Protein 7C13 (pdb70)

Solvent-accessible surface area: 17725 Å² total; per-residue (Å²): 138,36,53,0,1,0,0,19,13,52,2,68,27,11,3,1,28,0,0,6,8,27,2,1,44,5,2,78,0,0,0,0,43,6,120,62,123,123,10,45,55,190,108,20,56,76,0,2,4,0,0,18,0,49,11,20,58,82,2,2,70,11,9,34,0,0,10,0,0,12,22,43,43,98,14,19,166,133,66,127,73,94,69,111,22,13,34,0,3,38,79,80,107,39,14,74,64,71,0,50,90,34,32,143,102,10,46,88,16,67,72,84,122,4,65,0,69,24,40,84,47,118,68,44,31,93,8,55,34,109,3,6,1,58,72,0,36,89,28,80,134,4,22,102,24,1,57,80,44,53,53,29,62,38,92,1,16,160,16,28,2,0,1,5,0,1,0,34,43,35,56,20,24,61,64,57,21,1,77,62,12,0,90,28,46,148,22,87,141,102,58,48,117,128,0,37,63,26,0,92,137,148,193,46,62,14,63,2,28,8,18,14,27,113,14,11,28,68,11,17,108,25,14,95,82,128,56,144,34,81,74,69,30,34,28,99,55,78,73,1,97,136,73,36,101,145,122,56,72,159,87,60,82,85,52,131,46,132,41,68,59,8,101,14,156,66,148,93,84,44,121,133,73,144,19,34,0,2,0,5,25,29,0,2,16,0,11,34,0,33,29,19,6,30,103,72,140,51,167,47,66,73,56,22,8,48,107,62,61,69,2,92,135,73,2,127,143,100,23,35,115,11,7,0,2,0,36,18,86,146,105,79,8,62,0,34,23,114,97,91,12,82,129,113

Secondary structure (DSSP, 8-state):
-EEEEEEESSTHHHHHHHTTSTTEEEEEEEEESSSSSS-BTTB-TT-EEEEEEEE-TTT--HHHHHHHHHHS----S----GGG-EEEEESSHHHHHHHHHHHHHHHHHHSS----EEEE---PEEPPGGGTTHHHHTSHHHHHHHHHHHTSHHHHHTSHHHHHHHHHHTT-S-HHHHHHHHHHHT--SHHHHHHHHHHHT-/--EEEE-S-TTTHHHHHHHHHHTT---EEEETTT-HHHHHHHHHSS-TTS-EEEETTEEEES--HHHHHH-/-EEEEE-TT-HHHHHHHHHHHHTT---EEEETTT-HHHHHHHHTTT---SSEEEETTEEEES--HHHHHT-

Radius of gyration: 20.84 Å; Cα contacts (8 Å, |Δi|>4): 609; chains: 3; bounding box: 57×54×41 Å

B-factor: mean 45.45, std 21.87, range [12.51, 157.95]

Foldseek 3Di:
DDKWKWAAFACLVVLLQLLQDPFFWAKFWFWFDADDPQAAPVGRHLIETMMMTDGHCVRDPLLRVVVVLCVVDPQLDDDSPSHRATETADADVVNVVSNVVVQVVVCVVVVGHHPYYYHHTDDTHGYDLCSQLPLLVVVVVLNVLQCVVLPHSVSQNGGSLSSSVSNVSVVNHDVVVNVVVLVVVPDVVVSSVVSVVVSVVD/DAEAAAEPDPDPSVVVVCVCVVVVNDYYYHHVHVDVVSVVVVVVPCQVVWDWDQDVHDIDTHCPPVVVVVD/DKEKEAEDPDPQSVVVVCVCVVVPHDYHYDHVHPRVVSVVVCVVVPDDAHTWMDPPPDIDGTCPPVVVVVD

CATH classification: 3.40.30.10

Nearest PDB structures (foldseek):
  7c13-assembly1_B-2  TM=1.014E+00  e=5.426E-13  Alkaliphilus oremlandii OhILAs
  7c10-assembly1_A  TM=6.563E-01  e=1.969E-09  Alkaliphilus oremlandii OhILAs
  7c13-assembly1_C-2  TM=6.376E-01  e=1.665E-08  Alkaliphilus oremlandii OhILAs
  1r7h-assembly1_B  TM=6.366E-01  e=5.695E-03  Corynebacterium ammoniagenes
  4fiw-assembly1_A  TM=6.325E-01  e=1.302E-02  Corynebacterium glutamicum

Sequence (344 aa):
LSIAVFALGCFWGPDAQFGSIKGVVSTRVGYAGGTTNNPSYYNLGDHSESIEIQYDANVITYGELLNIFWNLHNPVYETTNRQYMSRIFYLDDGQKSEALEMKRQIEAANGEKIYTEIVPLENFYLAEGYHQKYYLQNTTKLYQTLKAIYGGFGNLVRSTLAARMNGYIAGNLSIASLKEEMDLVELPEDQYEKVLSIVEEIEVIVYTSNTCPHSFTVKEFLSENNVEFTEKNIQTDAAARKELMKKGIMAVPVIQIDEEVVVGFDRDKIEELEVIVYTSNTCPHSFTVKEFLSENNVEFTEKNIQTDAAARKELMKKGIMAVPVIQIDEEVVVGFDRDKIEEL

Structure (mmCIF, N/CA/C/O backbone):
data_7C13
#
_entry.id   7C13
#
_cell.length_a   153.424
_cell.length_b   153.424
_cell.length_c   67.898
_cell.angle_alpha   90.000
_cell.angle_beta   90.000
_cell.angle_gamma   120.000
#
_symmetry.space_group_name_H-M   'P 32 2 1'
#
loop_
_entity.id
_entity.type
_entity.pdbx_description
1 polymer 'Peptide methionine sulfoxide reductase MsrA'
2 polymer Glutaredoxin
#
loop_
_atom_site.group_PDB
_atom_site.id
_atom_site.type_symbol
_atom_site.label_atom_id
_atom_site.label_alt_id
_atom_site.label_comp_id
_atom_site.label_asym_id
_atom_site.label_entity_id
_atom_site.label_seq_id
_atom_site.pdbx_PDB_ins_code
_atom_site.Cartn_x
_atom_site.Cartn_y
_atom_site.Cartn_z
_atom_site.occupancy
_atom_site.B_iso_or_equiv
_atom_site.auth_seq_id
_atom_site.auth_comp_id
_atom_site.auth_asym_id
_atom_site.auth_atom_id
_atom_site.pdbx_PDB_model_num
ATOM 1 N N . LEU A 1 7 ? 54.915 -50.913 42.193 1.00 27.99 7 LEU A N 1
ATOM 2 C CA . LEU A 1 7 ? 55.631 -49.949 41.365 1.00 36.27 7 LEU A CA 1
ATOM 3 C C . LEU A 1 7 ? 57.119 -49.951 41.695 1.00 34.01 7 LEU A C 1
ATOM 4 O O . LEU A 1 7 ? 57.518 -49.581 42.800 1.00 27.71 7 LEU A O 1
ATOM 9 N N . SER A 1 8 ? 57.939 -50.363 40.732 1.00 26.07 8 SER A N 1
ATOM 10 C CA . SER A 1 8 ? 59.371 -50.515 40.941 1.00 23.39 8 SER A CA 1
ATOM 11 C C . SER A 1 8 ? 60.146 -49.680 39.929 1.00 26.02 8 SER A C 1
ATOM 12 O O . SER A 1 8 ? 59.590 -49.153 38.960 1.00 27.45 8 SER A O 1
ATOM 15 N N . ILE A 1 9 ? 61.452 -49.574 40.166 1.00 21.35 9 ILE A N 1
ATOM 16 C CA . ILE A 1 9 ? 62.342 -48.723 39.385 1.00 34.17 9 ILE A CA 1
ATOM 17 C C . ILE A 1 9 ? 63.478 -49.572 38.832 1.00 31.08 9 ILE A C 1
ATOM 18 O O . ILE A 1 9 ? 64.086 -50.361 39.566 1.00 25.96 9 ILE A O 1
ATOM 23 N N . ALA A 1 10 ? 63.756 -49.410 37.541 1.00 18.54 10 ALA A N 1
ATOM 24 C CA . ALA A 1 10 ? 64.949 -49.945 36.903 1.00 33.32 10 ALA A CA 1
ATOM 25 C C . ALA A 1 10 ? 65.717 -48.795 36.267 1.00 24.31 10 ALA A C 1
ATOM 26 O O . ALA A 1 10 ? 65.137 -47.764 35.921 1.00 20.69 10 ALA A O 1
ATOM 28 N N . VAL A 1 11 ? 67.032 -48.957 36.132 1.00 22.52 11 VAL A N 1
ATOM 29 C CA . VAL A 1 11 ? 67.869 -47.927 35.522 1.00 15.66 11 VAL A CA 1
ATOM 30 C C . VAL A 1 11 ? 68.838 -48.604 34.562 1.00 15.12 11 VAL A C 1
ATOM 31 O O . VAL A 1 11 ? 69.695 -49.392 34.986 1.00 22.48 11 VAL A O 1
ATOM 35 N N . PHE A 1 12 ? 68.699 -48.306 33.274 1.00 14.85 12 PHE A N 1
ATOM 36 C CA . PHE A 1 12 ? 69.502 -48.925 32.231 1.00 14.54 12 PHE A CA 1
ATOM 37 C C . PHE A 1 12 ? 70.288 -47.861 31.478 1.00 18.21 12 PHE A C 1
ATOM 38 O O . PHE A 1 12 ? 70.001 -46.667 31.561 1.00 14.04 12 PHE A O 1
ATOM 46 N N . ALA A 1 13 ? 71.292 -48.312 30.729 1.00 13.87 13 ALA A N 1
ATOM 47 C CA . ALA A 1 13 ? 72.031 -47.437 29.826 1.00 30.89 13 ALA A CA 1
ATOM 48 C C . ALA A 1 13 ? 72.438 -48.263 28.618 1.00 34.10 13 ALA A C 1
ATOM 49 O O . ALA A 1 13 ? 73.112 -49.285 28.774 1.00 13.85 13 ALA A O 1
ATOM 51 N N . LEU A 1 14 ? 72.030 -47.830 27.430 1.00 29.01 14 LEU A N 1
ATOM 52 C CA . LEU A 1 14 ? 72.273 -48.599 26.214 1.00 26.55 14 LEU A CA 1
ATOM 53 C C . LEU A 1 14 ? 72.469 -47.647 25.035 1.00 24.83 14 LEU A C 1
ATOM 54 O O . LEU A 1 14 ? 71.862 -47.797 23.973 1.00 31.87 14 LEU A O 1
ATOM 59 N N . GLY A 1 15 ? 73.336 -46.659 25.210 1.00 37.28 15 GLY A N 1
ATOM 60 C CA . GLY A 1 15 ? 73.601 -45.673 24.183 1.00 34.72 15 GLY A CA 1
ATOM 61 C C . GLY A 1 15 ? 72.809 -44.396 24.382 1.00 35.30 15 GLY A C 1
ATOM 62 O O . GLY A 1 15 ? 72.333 -44.081 25.476 1.00 55.79 15 GLY A O 1
ATOM 63 N N . CYS A 1 16 ? 72.684 -43.640 23.291 1.00 23.75 16 CYS A N 1
ATOM 64 C CA . CYS A 1 16 ? 71.850 -42.444 23.297 1.00 23.83 16 CYS A CA 1
ATOM 65 C C . CYS A 1 16 ? 70.433 -42.813 23.714 1.00 21.04 16 CYS A C 1
ATOM 66 O O . CYS A 1 16 ? 69.860 -43.776 23.202 1.00 20.63 16 CYS A O 1
ATOM 69 N N . PHE A 1 17 ? 69.870 -42.046 24.648 1.00 21.85 17 PHE A N 1
ATOM 70 C CA . PHE A 1 17 ? 68.682 -42.484 25.372 1.00 17.23 17 PHE A CA 1
ATOM 71 C C . PHE A 1 17 ? 67.363 -42.110 24.703 1.00 16.20 17 PHE A C 1
ATOM 72 O O . PHE A 1 17 ? 66.307 -42.461 25.237 1.00 32.34 17 PHE A O 1
ATOM 80 N N . TRP A 1 18 ? 67.383 -41.410 23.566 1.00 16.75 18 TRP A N 1
ATOM 81 C CA . TRP A 1 18 ? 66.135 -41.127 22.859 1.00 27.99 18 TRP A CA 1
ATOM 82 C C . TRP A 1 18 ? 65.434 -42.419 22.462 1.00 31.30 18 TRP A C 1
ATOM 83 O O . TRP A 1 18 ? 64.229 -42.591 22.694 1.00 24.15 18 TRP A O 1
ATOM 94 N N . GLY A 1 19 ? 66.178 -43.332 21.847 1.00 22.95 19 GLY A N 1
ATOM 95 C CA . GLY A 1 19 ? 65.664 -44.618 21.454 1.00 24.41 19 GLY A CA 1
ATOM 96 C C . GLY A 1 19 ? 65.139 -45.432 22.618 1.00 25.91 19 GLY A C 1
ATOM 97 O O . GLY A 1 19 ? 64.013 -45.929 22.582 1.00 27.01 19 GLY A O 1
ATOM 98 N N . PRO A 1 20 ? 65.966 -45.635 23.649 1.00 21.99 20 PRO A N 1
ATOM 99 C CA . PRO A 1 20 ? 65.472 -46.314 24.858 1.00 20.18 20 PRO A CA 1
ATOM 100 C C . PRO A 1 20 ? 64.216 -45.690 25.439 1.00 31.75 20 PRO A C 1
ATOM 101 O O . PRO A 1 20 ? 63.302 -46.420 25.838 1.00 34.58 20 PRO A O 1
ATOM 105 N N . ASP A 1 21 ? 64.149 -44.359 25.507 1.00 21.11 21 ASP A N 1
ATOM 106 C CA . ASP A 1 21 ? 62.933 -43.702 25.971 1.00 17.93 21 ASP A CA 1
ATOM 107 C C . ASP A 1 21 ? 61.741 -44.108 25.115 1.00 21.38 21 ASP A C 1
ATOM 108 O O . ASP A 1 21 ? 60.732 -44.603 25.629 1.00 34.93 21 ASP A O 1
ATOM 113 N N . ALA A 1 22 ? 61.860 -43.938 23.795 1.00 29.85 22 ALA A N 1
ATOM 114 C CA . ALA A 1 22 ? 60.745 -44.212 22.894 1.00 20.22 22 ALA A CA 1
ATOM 115 C C . ALA A 1 22 ? 60.353 -45.685 22.863 1.00 37.82 22 ALA A C 1
ATOM 116 O O . ALA A 1 22 ? 59.198 -45.996 22.552 1.00 31.81 22 ALA A O 1
ATOM 118 N N . GLN A 1 23 ? 61.279 -46.595 23.167 1.00 39.88 23 GLN A N 1
ATOM 119 C CA . GLN A 1 23 ? 60.962 -48.020 23.166 1.00 39.54 23 GLN A CA 1
ATOM 120 C C . GLN A 1 23 ? 60.354 -48.464 24.492 1.00 40.51 23 GLN A C 1
ATOM 121 O O . GLN A 1 23 ? 59.279 -49.073 24.512 1.00 21.04 23 GLN A O 1
ATOM 127 N N . PHE A 1 24 ? 61.029 -48.170 25.607 1.00 30.55 24 PHE A N 1
ATOM 128 C CA . PHE A 1 24 ? 60.523 -48.584 26.909 1.00 18.80 24 PHE A CA 1
ATOM 129 C C . PHE A 1 24 ? 59.214 -47.886 27.254 1.00 33.45 24 PHE A C 1
ATOM 130 O O . PHE A 1 24 ? 58.379 -48.461 27.962 1.00 49.99 24 PHE A O 1
ATOM 138 N N . GLY A 1 25 ? 59.002 -46.659 26.764 1.00 19.99 25 GLY A N 1
ATOM 139 C CA . GLY A 1 25 ? 57.740 -45.992 27.002 1.00 25.07 25 GLY A CA 1
ATOM 140 C C . GLY A 1 25 ? 56.576 -46.536 26.211 1.00 25.79 25 GLY A C 1
ATOM 141 O O . GLY A 1 25 ? 55.443 -46.090 26.418 1.00 31.16 25 GLY A O 1
ATOM 142 N N . SER A 1 26 ? 56.821 -47.476 25.304 1.00 22.91 26 SER A N 1
ATOM 143 C CA . SER A 1 26 ? 55.758 -48.163 24.586 1.00 37.31 26 SER A CA 1
ATOM 144 C C . SER A 1 26 ? 55.363 -49.473 25.250 1.00 25.31 26 SER A C 1
ATOM 145 O O . SER A 1 26 ? 54.419 -50.125 24.793 1.00 40.68 26 SER A O 1
ATOM 148 N N . ILE A 1 27 ? 56.052 -49.863 26.317 1.00 22.09 27 ILE A N 1
ATOM 149 C CA . ILE A 1 27 ? 55.835 -51.159 26.948 1.00 28.24 27 ILE A CA 1
ATOM 150 C C . ILE A 1 27 ? 54.664 -51.065 27.916 1.00 35.24 27 ILE A C 1
ATOM 151 O O . ILE A 1 27 ? 54.643 -50.203 28.803 1.00 37.75 27 ILE A O 1
ATOM 156 N N . LYS A 1 28 ? 53.689 -51.955 27.751 1.00 35.90 28 LYS A N 1
ATOM 157 C CA . LYS A 1 28 ? 52.638 -52.097 28.747 1.00 32.96 28 LYS A CA 1
ATOM 158 C C . LYS A 1 28 ? 53.238 -52.602 30.051 1.00 35.12 28 LYS A C 1
ATOM 159 O O . LYS A 1 28 ? 54.012 -53.564 30.063 1.00 48.78 28 LYS A O 1
ATOM 165 N N . GLY A 1 29 ? 52.885 -51.946 31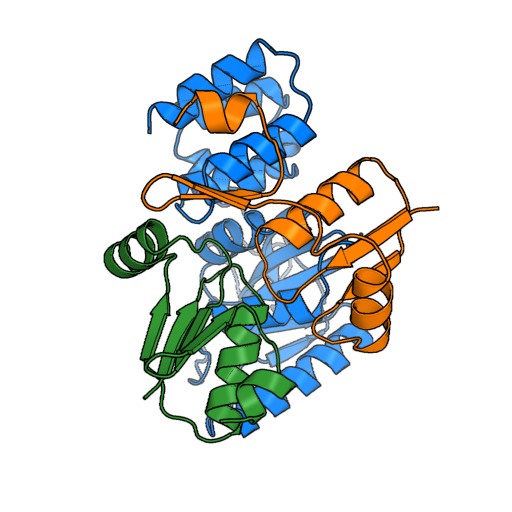.151 1.00 24.82 29 GLY A N 1
ATOM 166 C CA . GLY A 1 29 ? 53.506 -52.185 32.430 1.00 27.67 29 GLY A CA 1
ATOM 167 C C . GLY A 1 29 ? 54.495 -51.116 32.845 1.00 27.88 29 GLY A C 1
ATOM 168 O O . GLY A 1 29 ? 54.737 -50.949 34.045 1.00 30.36 29 GLY A O 1
ATOM 169 N N . VAL A 1 30 ? 55.071 -50.397 31.887 1.00 25.80 30 VAL A N 1
ATOM 170 C CA . VAL A 1 30 ? 55.922 -49.252 32.191 1.00 32.71 30 VAL A CA 1
ATOM 171 C C . VAL A 1 30 ? 55.024 -48.070 32.528 1.00 43.94 30 VAL A C 1
ATOM 172 O O . VAL A 1 30 ? 54.232 -47.619 31.693 1.00 23.89 30 VAL A O 1
ATOM 176 N N . VAL A 1 31 ? 55.135 -47.573 33.757 1.00 43.25 31 VAL A N 1
ATOM 177 C CA . VAL A 1 31 ? 54.283 -46.477 34.204 1.00 33.59 31 VAL A CA 1
ATOM 178 C C . VAL A 1 31 ? 54.842 -45.126 33.775 1.00 36.20 31 VAL A C 1
ATOM 179 O O . VAL A 1 31 ? 54.089 -44.245 33.353 1.00 35.62 31 VAL A O 1
ATOM 183 N N . SER A 1 32 ? 56.156 -44.938 33.866 1.00 25.12 32 SER A N 1
ATOM 184 C CA . SER A 1 32 ? 56.745 -43.671 33.445 1.00 28.38 32 SER A CA 1
ATOM 185 C C . SER A 1 32 ? 58.217 -43.876 33.123 1.00 28.66 32 SER A C 1
ATOM 186 O O . SER A 1 32 ? 58.826 -44.874 33.516 1.00 28.17 32 SER A O 1
ATOM 189 N N . THR A 1 33 ? 58.780 -42.914 32.393 1.00 22.32 33 THR A N 1
ATOM 190 C CA . THR A 1 33 ? 60.185 -42.957 32.016 1.00 26.29 33 THR A CA 1
ATOM 191 C C . THR A 1 33 ? 60.803 -41.575 32.153 1.00 35.23 33 THR A C 1
ATOM 192 O O . THR A 1 33 ? 60.146 -40.554 31.930 1.00 44.96 33 THR A O 1
ATOM 196 N N . ARG A 1 34 ? 62.079 -41.557 32.526 1.00 24.17 34 ARG A N 1
ATOM 197 C CA . ARG A 1 34 ? 62.887 -40.348 32.497 1.00 23.68 34 ARG A CA 1
ATOM 198 C C . ARG A 1 34 ? 64.230 -40.680 31.865 1.00 22.03 34 ARG A C 1
ATOM 199 O O . ARG A 1 34 ? 64.729 -41.796 31.998 1.00 38.74 34 ARG A O 1
ATOM 207 N N . VAL A 1 35 ? 64.804 -39.718 31.154 1.00 17.28 35 VAL A N 1
ATOM 208 C CA . VAL A 1 35 ? 66.153 -39.874 30.626 1.00 16.40 35 VAL A CA 1
ATOM 209 C C . VAL A 1 35 ? 67.076 -38.973 31.428 1.00 19.47 35 VAL A C 1
ATOM 210 O O . VAL A 1 35 ? 66.671 -37.921 31.933 1.00 26.01 35 VAL A O 1
ATOM 214 N N . GLY A 1 36 ? 68.326 -39.402 31.556 1.00 21.33 36 GLY A N 1
ATOM 215 C CA . GLY A 1 36 ? 69.284 -38.654 32.337 1.00 16.02 36 GLY A CA 1
ATOM 216 C C . GLY A 1 36 ? 70.686 -39.209 32.247 1.00 14.68 36 GLY A C 1
ATOM 217 O O . GLY A 1 36 ? 71.062 -39.830 31.250 1.00 18.78 36 GLY A O 1
ATOM 218 N N . TYR A 1 37 ? 71.463 -39.000 33.301 1.00 19.93 37 TYR A N 1
ATOM 219 C CA . TYR A 1 37 ? 72.868 -39.370 33.335 1.00 26.53 37 TYR A CA 1
ATOM 220 C C . TYR A 1 37 ? 73.172 -40.099 34.634 1.00 25.38 37 TYR A C 1
ATOM 221 O O . TYR A 1 37 ? 72.691 -39.714 35.706 1.00 15.97 37 TYR A O 1
ATOM 230 N N . ALA A 1 38 ? 73.960 -41.165 34.528 1.00 20.03 38 ALA A N 1
ATOM 231 C CA . ALA A 1 38 ? 74.263 -41.993 35.686 1.00 20.51 38 ALA A CA 1
ATOM 232 C C . ALA A 1 38 ? 75.524 -42.798 35.413 1.00 27.46 38 ALA A C 1
ATOM 233 O O . ALA A 1 38 ? 75.751 -43.241 34.286 1.00 26.08 38 ALA A O 1
ATOM 235 N N . GLY A 1 39 ? 76.332 -42.985 36.452 1.00 26.05 39 GLY A N 1
ATOM 236 C CA . GLY A 1 39 ? 77.559 -43.756 36.365 1.00 13.22 39 GLY A CA 1
ATOM 237 C C . GLY A 1 39 ? 78.828 -42.973 36.630 1.00 22.64 39 GLY A C 1
ATOM 238 O O . GLY A 1 39 ? 79.878 -43.590 36.866 1.00 13.30 39 GLY A O 1
ATOM 239 N N . GLY A 1 40 ? 78.787 -41.642 36.608 1.00 18.16 40 GLY A N 1
ATOM 240 C CA . GLY A 1 40 ? 79.966 -40.830 36.812 1.00 25.56 40 GLY A CA 1
ATOM 241 C C . GLY A 1 40 ? 80.188 -40.478 38.271 1.00 36.65 40 GLY A C 1
ATOM 242 O O . GLY A 1 40 ? 79.524 -40.980 39.179 1.00 29.38 40 GLY A O 1
ATOM 243 N N . THR A 1 41 ? 81.160 -39.588 38.488 1.00 41.77 41 THR A N 1
ATOM 244 C CA . THR A 1 41 ? 81.522 -39.124 39.824 1.00 21.19 41 THR A CA 1
ATOM 245 C C . THR A 1 41 ? 81.334 -37.617 39.974 1.00 29.53 41 THR A C 1
ATOM 246 O O . THR A 1 41 ? 81.988 -36.994 40.817 1.00 31.90 41 THR A O 1
ATOM 250 N N . THR A 1 42 ? 80.454 -37.020 39.176 1.00 18.00 42 THR A N 1
ATOM 251 C CA . THR A 1 42 ? 80.224 -35.584 39.192 1.00 25.81 42 THR A CA 1
ATOM 252 C C . THR A 1 42 ? 78.768 -35.294 39.530 1.00 30.06 42 THR A C 1
ATOM 253 O O . THR A 1 42 ? 77.876 -36.100 39.249 1.00 24.04 42 THR A O 1
ATOM 257 N N . ASN A 1 43 ? 78.536 -34.133 40.138 1.00 31.42 43 ASN A N 1
ATOM 258 C CA . ASN A 1 43 ? 77.198 -33.727 40.541 1.00 16.17 43 ASN A CA 1
ATOM 259 C C . ASN A 1 43 ? 76.543 -32.882 39.457 1.00 29.29 43 ASN A C 1
ATOM 260 O O . ASN A 1 43 ? 77.172 -31.990 38.880 1.00 33.36 43 ASN A O 1
ATOM 265 N N . ASN A 1 44 ? 75.267 -33.166 39.200 1.00 37.25 44 ASN A N 1
ATOM 266 C CA . ASN A 1 44 ? 74.452 -32.489 38.197 1.00 43.63 44 ASN A CA 1
ATOM 267 C C . ASN A 1 44 ? 75.177 -32.375 36.860 1.00 32.99 44 ASN A C 1
ATOM 268 O O . ASN A 1 44 ? 75.506 -31.261 36.430 1.00 36.09 44 ASN A O 1
ATOM 273 N N . PRO A 1 45 ? 75.447 -33.485 36.176 1.00 20.48 45 PRO A N 1
ATOM 274 C CA . PRO A 1 45 ? 76.041 -33.388 34.841 1.00 23.94 45 PRO A CA 1
ATOM 275 C C . PRO A 1 45 ? 75.042 -32.845 33.833 1.00 24.32 45 PRO A C 1
ATOM 276 O O . PRO A 1 45 ? 73.826 -32.979 33.990 1.00 20.03 45 PRO A O 1
ATOM 280 N N . SER A 1 46 ? 75.575 -32.218 32.788 1.00 20.11 46 SER A N 1
ATOM 281 C CA . SER A 1 46 ? 74.789 -31.700 31.679 1.00 16.91 46 SER A CA 1
ATOM 282 C C . SER A 1 46 ? 75.188 -32.415 30.396 1.00 29.21 46 SER A C 1
ATOM 283 O O . SER A 1 46 ? 76.231 -33.070 30.324 1.00 28.27 46 SER A O 1
ATOM 286 N N . TYR A 1 47 ? 74.350 -32.256 29.365 1.00 20.13 47 TYR A N 1
ATOM 287 C CA . TYR A 1 47 ? 74.536 -33.007 28.125 1.00 27.05 47 TYR A CA 1
ATOM 288 C C . TYR A 1 47 ? 75.903 -32.758 27.496 1.00 23.87 47 TYR A C 1
ATOM 289 O O . TYR A 1 47 ? 76.487 -33.674 26.906 1.00 28.04 47 TYR A O 1
ATOM 298 N N . TYR A 1 48 ? 76.426 -31.537 27.600 1.00 26.06 48 TYR A N 1
ATOM 299 C CA . TYR A 1 48 ? 77.763 -31.222 27.118 1.00 20.21 48 TYR A CA 1
ATOM 300 C C . TYR A 1 48 ? 78.782 -31.159 28.250 1.00 35.47 48 TYR A C 1
ATOM 301 O O . TYR A 1 48 ? 79.840 -30.540 28.097 1.00 40.11 48 TYR A O 1
ATOM 310 N N . ASN A 1 49 ? 78.480 -31.795 29.378 1.00 35.01 49 ASN A N 1
ATOM 311 C CA . ASN A 1 49 ? 79.369 -31.822 30.532 1.00 29.78 49 ASN A CA 1
ATOM 312 C C . ASN A 1 49 ? 79.072 -33.081 31.346 1.00 33.99 49 ASN A C 1
ATOM 313 O O . ASN A 1 49 ? 78.901 -33.040 32.566 1.00 40.55 49 ASN A O 1
ATOM 318 N N . LEU A 1 50 ? 79.000 -34.224 30.656 1.00 35.46 50 LEU A N 1
ATOM 319 C CA . LEU A 1 50 ? 78.646 -35.485 31.304 1.00 25.91 50 LEU A CA 1
ATOM 320 C C . LEU A 1 50 ? 79.718 -35.939 32.286 1.00 26.61 50 LEU A C 1
ATOM 321 O O . LEU A 1 50 ? 79.406 -36.510 33.335 1.00 37.19 50 LEU A O 1
ATOM 326 N N . GLY A 1 51 ? 80.985 -35.711 31.960 1.00 23.80 51 GLY A N 1
ATOM 327 C CA . GLY A 1 51 ? 82.042 -36.321 32.748 1.00 12.77 51 GLY A CA 1
ATOM 328 C C . GLY A 1 51 ? 82.136 -37.800 32.425 1.00 19.98 51 GLY A C 1
ATOM 329 O O . GLY A 1 51 ? 82.090 -38.212 31.261 1.00 48.72 51 GLY A O 1
ATOM 330 N N . ASP A 1 52 ? 82.258 -38.618 33.467 1.00 31.70 52 ASP A N 1
ATOM 331 C CA . ASP A 1 52 ? 82.303 -40.064 33.302 1.00 37.48 52 ASP A CA 1
ATOM 332 C C . ASP A 1 52 ? 80.915 -40.695 33.306 1.00 22.55 52 ASP A C 1
ATOM 333 O O . ASP A 1 52 ? 80.800 -41.921 33.413 1.00 20.80 52 ASP A O 1
ATOM 338 N N . HIS A 1 53 ? 79.865 -39.890 33.172 1.00 21.95 53 HIS A N 1
ATOM 339 C CA . HIS A 1 53 ? 78.507 -40.399 33.262 1.00 14.19 53 HIS A CA 1
ATOM 340 C C . HIS A 1 53 ? 78.082 -41.078 31.963 1.00 17.90 53 HIS A C 1
ATOM 341 O O . HIS A 1 53 ? 78.653 -40.856 30.892 1.00 26.36 53 HIS A O 1
ATOM 348 N N . SER A 1 54 ? 77.058 -41.918 32.079 1.00 19.57 54 SER A N 1
ATOM 349 C CA . SER A 1 54 ? 76.450 -42.609 30.953 1.00 12.51 54 SER A CA 1
ATOM 350 C C . SER A 1 54 ? 75.044 -42.074 30.720 1.00 12.72 54 SER A C 1
ATOM 351 O O . SER A 1 54 ? 74.330 -41.738 31.672 1.00 43.81 54 SER A O 1
ATOM 354 N N . GLU A 1 55 ? 74.658 -41.986 29.449 1.00 19.29 55 GLU A N 1
ATOM 355 C CA . GLU A 1 55 ? 73.288 -41.641 29.090 1.00 16.32 55 GLU A CA 1
ATOM 356 C C . GLU A 1 55 ? 72.370 -42.798 29.465 1.00 21.93 55 GLU A C 1
ATOM 357 O O . GLU A 1 55 ? 72.519 -43.910 28.948 1.00 42.63 55 GLU A O 1
ATOM 363 N N . SER A 1 56 ? 71.423 -42.541 30.364 1.00 14.15 56 SER A N 1
ATOM 364 C CA . SER A 1 56 ? 70.658 -43.594 31.010 1.00 13.75 56 SER A CA 1
ATOM 365 C C . SER A 1 56 ? 69.169 -43.289 30.946 1.00 14.31 56 SER A C 1
ATOM 366 O O . SER A 1 56 ? 68.748 -42.150 30.733 1.00 17.54 56 SER A O 1
ATOM 369 N N . ILE A 1 57 ? 68.375 -44.336 31.146 1.00 16.12 57 ILE A N 1
ATOM 370 C CA . ILE A 1 57 ? 66.927 -44.233 31.265 1.00 15.22 57 ILE A CA 1
ATOM 371 C C . ILE A 1 57 ? 66.510 -44.848 32.595 1.00 28.35 57 ILE A C 1
ATOM 372 O O . ILE A 1 57 ? 66.977 -45.935 32.963 1.00 36.14 57 ILE A O 1
ATOM 377 N N . GLU A 1 58 ? 65.657 -44.132 33.323 1.00 18.16 58 GLU A N 1
ATOM 378 C CA . GLU A 1 58 ? 65.013 -44.623 34.531 1.00 23.63 58 GLU A CA 1
ATOM 379 C C . GLU A 1 58 ? 63.575 -44.990 34.186 1.00 23.39 58 GLU A C 1
ATOM 380 O O . GLU A 1 58 ? 62.809 -44.143 33.709 1.00 17.89 58 GLU A O 1
ATOM 386 N N . ILE A 1 59 ? 63.220 -46.251 34.420 1.00 17.61 59 ILE A N 1
ATOM 387 C CA . ILE A 1 59 ? 61.909 -46.799 34.101 1.00 18.33 59 ILE A CA 1
ATOM 388 C C . ILE A 1 59 ? 61.187 -47.087 35.408 1.00 21.92 59 ILE A C 1
ATOM 389 O O . ILE A 1 59 ? 61.698 -47.833 36.253 1.00 19.14 59 ILE A O 1
ATOM 394 N N . GLN A 1 60 ? 60.005 -46.501 35.580 1.00 20.13 60 GLN A N 1
ATOM 395 C CA . GLN A 1 60 ? 59.096 -46.872 36.654 1.00 24.87 60 GLN A CA 1
ATOM 396 C C . GLN A 1 60 ? 58.023 -47.775 36.063 1.00 21.76 60 GLN A C 1
ATOM 397 O O . GLN A 1 60 ? 57.263 -47.344 35.186 1.00 42.78 60 GLN A O 1
ATOM 403 N N . TYR A 1 61 ? 57.964 -49.015 36.548 1.00 21.97 61 TYR A N 1
ATOM 404 C CA . TYR A 1 61 ? 57.123 -50.047 35.959 1.00 33.13 61 TYR A CA 1
ATOM 405 C C . TYR A 1 61 ? 56.246 -50.709 37.012 1.00 23.61 61 TYR A C 1
ATOM 406 O O . TYR A 1 61 ? 56.664 -50.900 38.160 1.00 23.85 61 TYR A O 1
ATOM 415 N N . ASP A 1 62 ? 55.026 -51.056 36.603 1.00 47.20 62 ASP A N 1
ATOM 416 C CA . ASP A 1 62 ? 54.108 -51.842 37.421 1.00 25.74 62 ASP A CA 1
ATOM 417 C C . ASP A 1 62 ? 54.565 -53.297 37.410 1.00 37.88 62 ASP A C 1
ATOM 418 O O . ASP A 1 62 ? 54.527 -53.960 36.369 1.00 37.71 62 ASP A O 1
ATOM 423 N N . ALA A 1 63 ? 54.993 -53.799 38.570 1.00 42.18 63 ALA A N 1
ATOM 424 C CA . ALA A 1 63 ? 55.509 -55.159 38.659 1.00 30.77 63 ALA A CA 1
ATOM 425 C C . ALA A 1 63 ? 54.428 -56.221 38.496 1.00 29.71 63 ALA A C 1
ATOM 426 O O . ALA A 1 63 ? 54.766 -57.391 38.288 1.00 29.22 63 ALA A 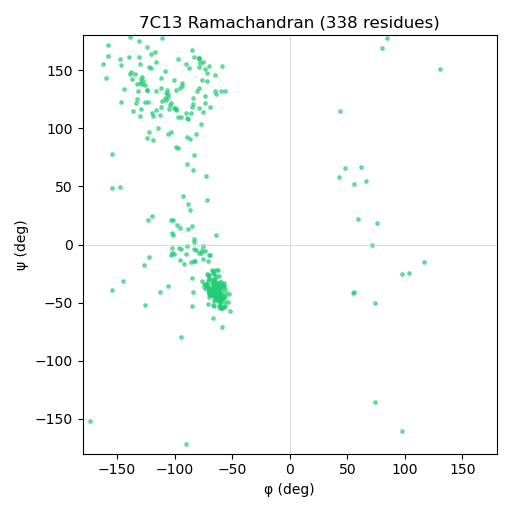O 1
ATOM 428 N N . ASN A 1 64 ? 53.149 -55.852 38.590 1.00 38.61 64 ASN A N 1
ATOM 429 C CA . ASN A 1 64 ? 52.075 -56.808 38.350 1.00 28.88 64 ASN A CA 1
ATOM 430 C C . ASN A 1 64 ? 51.887 -57.121 36.873 1.00 48.23 64 ASN A C 1
ATOM 431 O O . ASN A 1 64 ? 51.179 -58.080 36.546 1.00 49.27 64 ASN A O 1
ATOM 436 N N . VAL A 1 65 ? 52.496 -56.343 35.982 1.00 39.34 65 VAL A N 1
ATOM 437 C CA . VAL A 1 65 ? 52.314 -56.500 34.548 1.00 33.41 65 VAL A CA 1
ATOM 438 C C . VAL A 1 65 ? 53.587 -56.982 33.866 1.00 41.57 65 VAL A C 1
ATOM 439 O O . VAL A 1 65 ? 53.532 -57.837 32.979 1.00 47.43 65 VAL A O 1
ATOM 443 N N . ILE A 1 66 ? 54.742 -56.455 34.266 1.00 34.27 66 ILE A N 1
ATOM 444 C CA . ILE A 1 66 ? 56.010 -56.784 33.627 1.00 23.58 66 ILE A CA 1
ATOM 445 C C . ILE A 1 66 ? 57.070 -56.995 34.701 1.00 23.25 66 ILE A C 1
ATOM 446 O O . ILE A 1 66 ? 57.081 -56.304 35.726 1.00 30.45 66 ILE A O 1
ATOM 451 N N . THR A 1 67 ? 57.949 -57.965 34.468 1.00 33.92 67 THR A N 1
ATOM 452 C CA . THR A 1 67 ? 59.013 -58.327 35.392 1.00 31.88 67 THR A CA 1
ATOM 453 C C . THR A 1 67 ? 60.273 -57.517 35.098 1.00 26.82 67 THR A C 1
ATOM 454 O O . THR A 1 67 ? 60.484 -57.031 33.984 1.00 28.81 67 THR A O 1
ATOM 458 N N . TYR A 1 68 ? 61.108 -57.361 36.129 1.00 27.70 68 TYR A N 1
ATOM 459 C CA . TYR A 1 68 ? 62.448 -56.823 35.917 1.00 22.37 68 TYR A CA 1
ATOM 460 C C . TYR A 1 68 ? 63.213 -57.660 34.901 1.00 22.91 68 TYR A C 1
ATOM 461 O O . TYR A 1 68 ? 63.947 -57.121 34.065 1.00 40.94 68 TYR A O 1
ATOM 470 N N . GLY A 1 69 ? 63.044 -58.984 34.951 1.00 23.38 69 GLY A N 1
ATOM 471 C CA . GLY A 1 69 ? 63.693 -59.846 33.980 1.00 24.65 69 GLY A CA 1
ATOM 472 C C . GLY A 1 69 ? 63.181 -59.650 32.569 1.00 28.88 69 GLY A C 1
ATOM 473 O O . GLY A 1 69 ? 63.949 -59.748 31.609 1.00 30.49 69 GLY A O 1
ATOM 474 N N . GLU A 1 70 ? 61.888 -59.362 32.416 1.00 20.93 70 GLU A N 1
ATOM 475 C CA . GLU A 1 70 ? 61.353 -59.077 31.088 1.00 20.81 70 GLU A CA 1
ATOM 476 C C . GLU A 1 70 ? 61.867 -57.739 30.568 1.00 37.97 70 GLU A C 1
ATOM 477 O O . GLU A 1 70 ? 62.171 -57.598 29.374 1.00 35.71 70 GLU A O 1
ATOM 483 N N . LEU A 1 71 ? 61.981 -56.747 31.454 1.00 21.30 71 LEU A N 1
ATOM 484 C CA . LEU A 1 71 ? 62.627 -55.498 31.074 1.00 18.73 71 LEU A CA 1
ATOM 485 C C . LEU A 1 71 ? 64.077 -55.728 30.673 1.00 29.15 71 LEU A C 1
ATOM 486 O O . LEU A 1 71 ? 64.577 -55.063 29.763 1.00 28.97 71 LEU A O 1
ATOM 491 N N . LEU A 1 72 ? 64.759 -56.678 31.319 1.00 28.92 72 LEU A N 1
ATOM 492 C CA . LEU A 1 72 ? 66.124 -57.012 30.918 1.00 21.16 72 LEU A CA 1
ATOM 493 C C . LEU A 1 72 ? 66.150 -57.691 29.553 1.00 23.55 72 LEU A C 1
ATOM 494 O O . LEU A 1 72 ? 67.054 -57.442 28.744 1.00 20.82 72 LEU A O 1
ATOM 499 N N . ASN A 1 73 ? 65.182 -58.577 29.299 1.00 19.01 73 ASN A N 1
ATOM 500 C CA . ASN A 1 73 ? 65.028 -59.170 27.974 1.00 19.42 73 ASN A CA 1
ATOM 501 C C . ASN A 1 73 ? 64.929 -58.084 26.912 1.00 22.84 73 ASN A C 1
ATOM 502 O O . ASN A 1 73 ? 65.627 -58.124 25.893 1.00 26.41 73 ASN A O 1
ATOM 507 N N . ILE A 1 74 ? 64.064 -57.096 27.147 1.00 18.80 74 ILE A N 1
ATOM 508 C CA . ILE A 1 74 ? 63.925 -55.987 26.204 1.00 30.38 74 ILE A CA 1
ATOM 509 C C . ILE A 1 74 ? 65.224 -55.191 26.119 1.00 34.39 74 ILE A C 1
ATOM 510 O O . ILE A 1 74 ? 65.626 -54.742 25.037 1.00 33.87 74 ILE A O 1
ATOM 515 N N . PHE A 1 75 ? 65.903 -55.015 27.255 1.00 38.49 75 PHE A N 1
ATOM 516 C CA . PHE A 1 75 ? 67.154 -54.263 27.295 1.00 27.55 75 PHE A CA 1
ATOM 517 C C . PHE A 1 75 ? 68.190 -54.871 26.359 1.00 16.83 75 PHE A C 1
ATOM 518 O O . PHE A 1 75 ? 68.747 -54.181 25.498 1.00 16.64 75 PHE A O 1
ATOM 526 N N . TRP A 1 76 ? 68.457 -56.167 26.509 1.00 32.55 76 TRP A N 1
ATOM 527 C CA . TRP A 1 76 ? 69.407 -56.830 25.625 1.00 28.26 76 TRP A CA 1
ATOM 528 C C . TRP A 1 76 ? 68.828 -57.125 24.247 1.00 27.05 76 TRP A C 1
ATOM 529 O O . TRP A 1 76 ? 69.563 -57.597 23.373 1.00 26.25 76 TRP A O 1
ATOM 540 N N . ASN A 1 77 ? 67.541 -56.856 24.032 1.00 41.92 77 ASN A N 1
ATOM 541 C CA . ASN A 1 77 ? 66.927 -56.979 22.717 1.00 19.07 77 ASN A CA 1
ATOM 542 C C . ASN A 1 77 ? 66.994 -55.689 21.912 1.00 18.84 77 ASN A C 1
ATOM 543 O O . ASN A 1 77 ? 66.641 -55.696 20.728 1.00 20.50 77 ASN A O 1
ATOM 548 N N . LEU A 1 78 ? 67.436 -54.588 22.520 1.00 22.21 78 LEU A N 1
ATOM 549 C CA . LEU A 1 78 ? 67.526 -53.303 21.840 1.00 17.91 78 LEU A CA 1
ATOM 550 C C . LEU A 1 78 ? 68.947 -52.938 21.433 1.00 24.70 78 LEU A C 1
ATOM 551 O O . LEU A 1 78 ? 69.131 -51.958 20.704 1.00 31.70 78 LEU A O 1
ATOM 556 N N . HIS A 1 79 ? 69.945 -53.694 21.884 1.00 17.55 79 HIS A N 1
ATOM 557 C CA . HIS A 1 79 ? 71.329 -53.474 21.489 1.00 17.50 79 HIS A CA 1
ATOM 558 C C . HIS A 1 79 ? 72.123 -54.731 21.805 1.00 18.33 79 HIS A C 1
ATOM 559 O O . HIS A 1 79 ? 71.751 -55.518 22.680 1.00 30.78 79 HIS A O 1
ATOM 566 N N . ASN A 1 80 ? 73.226 -54.912 21.076 1.00 24.73 80 ASN A N 1
ATOM 567 C CA . ASN A 1 80 ? 74.077 -56.095 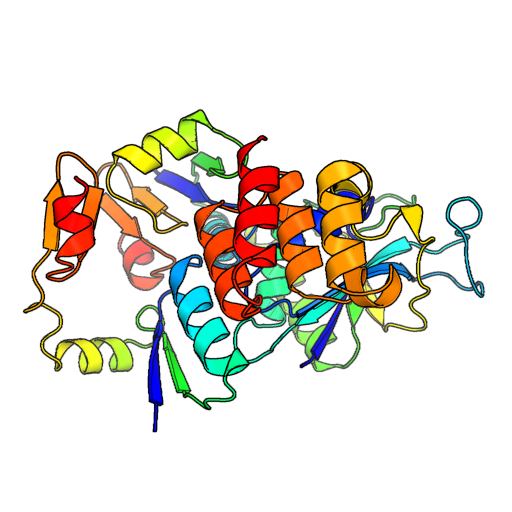21.195 1.00 27.74 80 ASN A CA 1
ATOM 568 C C . ASN A 1 80 ? 75.468 -55.655 21.642 1.00 33.91 80 ASN A C 1
ATOM 569 O O . ASN A 1 80 ? 76.341 -55.381 20.805 1.00 36.95 80 ASN A O 1
ATOM 574 N N . PRO A 1 81 ? 75.717 -55.588 22.951 1.00 20.81 81 PRO A N 1
ATOM 575 C CA . PRO A 1 81 ? 77.005 -55.078 23.459 1.00 17.58 81 PRO A CA 1
ATOM 576 C C . PRO A 1 81 ? 78.086 -56.150 23.492 1.00 27.73 81 PRO A C 1
ATOM 577 O O . PRO A 1 81 ? 78.592 -56.539 24.549 1.00 31.76 81 PRO A O 1
ATOM 581 N N . VAL A 1 82 ? 78.452 -56.646 22.309 1.00 19.68 82 VAL A N 1
ATOM 582 C CA . VAL A 1 82 ? 79.531 -57.615 22.175 1.00 24.30 82 VAL A CA 1
ATOM 583 C C . VAL A 1 82 ? 80.857 -56.941 21.840 1.00 29.00 82 VAL A C 1
ATOM 584 O O . VAL A 1 82 ? 81.809 -57.616 21.439 1.00 29.55 82 VAL A O 1
ATOM 588 N N . TYR A 1 83 ? 80.938 -55.621 21.993 1.00 33.76 83 TYR A N 1
ATOM 589 C CA . TYR A 1 83 ? 82.154 -54.861 21.747 1.00 44.55 83 TYR A CA 1
ATOM 590 C C . TYR A 1 83 ? 82.456 -54.006 22.967 1.00 47.85 83 TYR A C 1
ATOM 591 O O . TYR A 1 83 ? 81.544 -53.450 23.585 1.00 71.09 83 TYR A O 1
ATOM 600 N N . GLU A 1 84 ? 83.736 -53.907 23.313 1.00 21.29 84 GLU A N 1
ATOM 601 C CA . GLU A 1 84 ? 84.171 -53.137 24.469 1.00 21.04 84 GLU A CA 1
ATOM 602 C C . GLU A 1 84 ? 84.670 -51.773 24.010 1.00 26.98 84 GLU A C 1
ATOM 603 O O . GLU A 1 84 ? 85.659 -51.683 23.275 1.00 39.21 84 GLU A O 1
ATOM 609 N N . THR A 1 85 ? 83.984 -50.722 24.443 1.00 18.77 85 THR A N 1
ATOM 610 C CA . THR A 1 85 ? 84.403 -49.352 24.205 1.00 18.05 85 THR A CA 1
ATOM 611 C C . THR A 1 85 ? 84.721 -48.675 25.531 1.00 30.37 85 THR A C 1
ATOM 612 O O . THR A 1 85 ? 84.254 -49.089 26.595 1.00 40.20 85 THR A O 1
ATOM 616 N N . THR A 1 86 ? 85.539 -47.626 25.455 1.00 15.75 86 THR A N 1
ATOM 617 C CA . THR A 1 86 ? 85.771 -46.738 26.584 1.00 23.20 86 THR A CA 1
ATOM 618 C C . THR A 1 86 ? 85.012 -45.424 26.437 1.00 24.46 86 THR A C 1
ATOM 619 O O . THR A 1 86 ? 85.378 -44.425 27.065 1.00 21.80 86 THR A O 1
ATOM 623 N N . ASN A 1 87 ? 83.965 -45.410 25.611 1.00 24.15 87 ASN A N 1
ATOM 624 C CA . ASN A 1 87 ? 83.121 -44.232 25.414 1.00 18.54 87 ASN A CA 1
ATOM 625 C C . ASN A 1 87 ? 82.011 -44.290 26.453 1.00 17.26 87 ASN A C 1
ATOM 626 O O . ASN A 1 87 ? 80.956 -44.887 26.235 1.00 21.48 87 ASN A O 1
ATOM 631 N N . ARG A 1 88 ? 82.254 -43.648 27.599 1.00 16.99 88 ARG A N 1
ATOM 632 C CA . ARG A 1 88 ? 81.368 -43.800 28.750 1.00 15.03 88 ARG A CA 1
ATOM 633 C C . ARG A 1 88 ? 79.988 -43.204 28.501 1.00 16.36 88 ARG A C 1
ATOM 634 O O . ARG A 1 88 ? 79.014 -43.618 29.138 1.00 20.53 88 ARG A O 1
ATOM 642 N N . GLN A 1 89 ? 79.883 -42.238 27.587 1.00 21.16 89 GLN A N 1
ATOM 643 C CA . GLN A 1 89 ? 78.590 -41.621 27.314 1.00 17.46 89 GLN A CA 1
ATOM 644 C C . GLN A 1 89 ? 77.595 -42.623 26.742 1.00 21.26 89 GLN A C 1
ATOM 645 O O . GLN A 1 89 ? 76.382 -42.464 26.927 1.00 18.03 89 GLN A O 1
ATOM 651 N N . TYR A 1 90 ? 78.083 -43.668 26.063 1.00 26.12 90 TYR A N 1
ATOM 652 C CA . TYR A 1 90 ? 77.230 -44.611 25.346 1.00 26.54 90 TYR A CA 1
ATOM 653 C C . TYR A 1 90 ? 77.426 -46.054 25.804 1.00 28.73 90 TYR A C 1
ATOM 654 O O . TYR A 1 90 ? 77.086 -46.983 25.064 1.00 51.63 90 TYR A O 1
ATOM 663 N N . MET A 1 91 ? 77.955 -46.271 27.003 1.00 13.31 91 MET A N 1
ATOM 664 C CA . MET A 1 91 ? 78.239 -47.627 27.449 1.00 17.01 91 MET A CA 1
ATOM 665 C C . MET A 1 91 ? 76.957 -48.352 27.858 1.00 16.35 91 MET A C 1
ATOM 666 O O . MET A 1 91 ? 75.942 -47.736 28.203 1.00 15.68 91 MET A O 1
ATOM 671 N N . SER A 1 92 ? 77.021 -49.685 27.815 1.00 22.60 92 SER A N 1
ATOM 672 C CA . SER A 1 92 ? 75.899 -50.550 28.164 1.00 14.16 92 SER A CA 1
ATOM 673 C C . SER A 1 92 ? 76.039 -50.955 29.629 1.00 19.45 92 SER A C 1
ATOM 674 O O . SER A 1 92 ? 76.936 -51.732 29.993 1.00 40.36 92 SER A O 1
ATOM 677 N N . ARG A 1 93 ? 75.147 -50.429 30.468 1.00 13.93 93 ARG A N 1
ATOM 678 C CA . ARG A 1 93 ? 75.226 -50.637 31.903 1.00 14.05 93 ARG A CA 1
ATOM 679 C C . ARG A 1 93 ? 73.846 -50.908 32.482 1.00 26.40 93 ARG A C 1
ATOM 680 O O . ARG A 1 93 ? 72.832 -50.407 31.988 1.00 17.39 93 ARG A O 1
ATOM 688 N N . ILE A 1 94 ? 73.824 -51.710 33.540 1.00 14.71 94 ILE A N 1
ATOM 689 C CA . ILE A 1 94 ? 72.619 -51.979 34.315 1.00 15.09 94 ILE A CA 1
ATOM 690 C C . ILE A 1 94 ? 72.889 -51.499 35.733 1.00 24.57 94 ILE A C 1
ATOM 691 O O . ILE A 1 94 ? 73.721 -52.082 36.443 1.00 26.50 94 ILE A O 1
ATOM 696 N N . PHE A 1 95 ? 72.214 -50.427 36.142 1.00 31.47 95 PHE A N 1
ATOM 697 C CA . PHE A 1 95 ? 72.350 -49.908 37.495 1.00 30.34 95 PHE A CA 1
ATOM 698 C C . PHE A 1 95 ? 71.302 -50.597 38.362 1.00 21.18 95 PHE A C 1
ATOM 699 O O . PHE A 1 95 ? 70.098 -50.400 38.168 1.00 29.93 95 PHE A O 1
ATOM 707 N N . TYR A 1 96 ? 71.757 -51.421 39.300 1.00 16.89 96 TYR A N 1
ATOM 708 C CA . TYR A 1 96 ? 70.854 -52.201 40.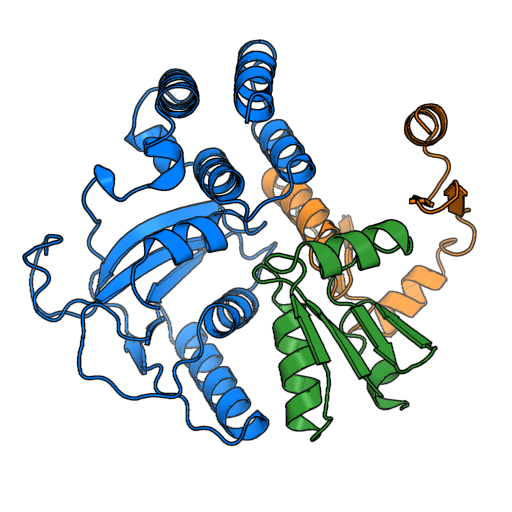135 1.00 33.04 96 TYR A CA 1
ATOM 709 C C . TYR A 1 96 ? 70.552 -51.458 41.430 1.00 28.08 96 TYR A C 1
ATOM 710 O O . TYR A 1 96 ? 71.436 -50.838 42.029 1.00 18.39 96 TYR A O 1
ATOM 719 N N . LEU A 1 97 ? 69.286 -51.512 41.843 1.00 19.06 97 LEU A N 1
ATOM 720 C CA . LEU A 1 97 ? 68.827 -50.850 43.056 1.00 19.87 97 LEU A CA 1
ATOM 721 C C . LEU A 1 97 ? 68.798 -51.775 44.265 1.00 25.72 97 LEU A C 1
ATOM 722 O O . LEU A 1 97 ? 68.668 -51.288 45.393 1.00 42.90 97 LEU A O 1
ATOM 727 N N . ASP A 1 98 ? 68.908 -53.085 44.061 1.00 28.30 98 ASP A N 1
ATOM 728 C CA . ASP A 1 98 ? 68.987 -54.037 45.162 1.00 34.84 98 ASP A CA 1
ATOM 729 C C . ASP A 1 98 ? 69.649 -55.308 44.649 1.00 42.44 98 ASP A C 1
ATOM 730 O O . ASP A 1 98 ? 69.879 -55.471 43.449 1.00 34.70 98 ASP A O 1
ATOM 735 N N . ASP A 1 99 ? 69.951 -56.214 45.584 1.00 44.91 99 ASP A N 1
ATOM 736 C CA . ASP A 1 99 ? 70.676 -57.430 45.235 1.00 43.94 99 ASP A CA 1
ATOM 737 C C . ASP A 1 99 ? 69.867 -58.364 44.346 1.00 46.94 99 ASP A C 1
ATOM 738 O O . ASP A 1 99 ? 70.458 -59.187 43.639 1.00 58.01 99 ASP A O 1
ATOM 743 N N . GLY A 1 100 ? 68.536 -58.262 44.359 1.00 36.38 100 GLY A N 1
ATOM 744 C CA . GLY A 1 100 ? 67.741 -59.071 43.449 1.00 24.30 100 GLY A CA 1
ATOM 745 C C . GLY A 1 100 ? 67.939 -58.672 41.999 1.00 37.53 100 GLY A C 1
ATOM 746 O O . GLY A 1 100 ? 68.061 -59.530 41.118 1.00 46.30 100 GLY A O 1
ATOM 747 N N . GLN A 1 101 ? 67.974 -57.364 41.731 1.00 26.22 101 GLN A N 1
ATOM 748 C CA . GLN A 1 101 ? 68.262 -56.890 40.382 1.00 20.71 101 GLN A CA 1
ATOM 749 C C . GLN A 1 101 ? 69.655 -57.319 39.940 1.00 26.07 101 GLN A C 1
ATOM 750 O O . GLN A 1 101 ? 69.845 -57.761 38.802 1.00 33.14 101 GLN A O 1
ATOM 756 N N . LYS A 1 102 ? 70.639 -57.184 40.832 1.00 22.02 102 LYS A N 1
ATOM 757 C CA . LYS A 1 102 ? 72.000 -57.623 40.538 1.00 20.60 102 LYS A CA 1
ATOM 758 C C . LYS A 1 102 ? 72.035 -59.108 40.196 1.00 38.41 102 LYS A C 1
ATOM 759 O O . LYS A 1 102 ? 72.670 -59.518 39.218 1.00 27.94 102 LYS A O 1
ATOM 765 N N . SER A 1 103 ? 71.345 -59.929 40.992 1.00 36.80 103 SER A N 1
ATOM 766 C CA . SER A 1 103 ? 71.301 -61.366 40.732 1.00 23.43 103 SER A CA 1
ATOM 767 C C . SER A 1 103 ? 70.688 -61.662 39.370 1.00 32.70 103 SER A C 1
ATOM 768 O O . SER A 1 103 ? 71.277 -62.389 38.558 1.00 23.01 103 SER A O 1
ATOM 771 N N . GLU A 1 104 ? 69.499 -61.109 39.104 1.00 35.85 104 GLU A N 1
ATOM 772 C CA . GLU A 1 104 ? 68.822 -61.386 37.841 1.00 22.07 104 GLU A CA 1
ATOM 773 C C . GLU A 1 104 ? 69.666 -60.943 36.651 1.00 31.89 104 GLU A C 1
ATOM 774 O O . GLU A 1 104 ? 69.784 -61.670 35.656 1.00 35.01 104 GLU A O 1
ATOM 780 N N . ALA A 1 105 ? 70.274 -59.757 36.743 1.00 20.24 105 ALA A N 1
ATOM 781 C CA . ALA A 1 105 ? 71.069 -59.243 35.634 1.00 24.92 105 ALA A CA 1
ATOM 782 C C . ALA A 1 105 ? 72.310 -60.093 35.397 1.00 25.52 105 ALA A C 1
ATOM 783 O O . ALA A 1 105 ? 72.633 -60.413 34.247 1.00 30.16 105 ALA A O 1
ATOM 785 N N . LEU A 1 106 ? 73.020 -60.471 36.466 1.00 29.04 106 LEU A N 1
ATOM 786 C CA . LEU A 1 106 ? 74.201 -61.312 36.299 1.00 21.22 106 LEU A CA 1
ATOM 787 C C . LEU A 1 106 ? 73.830 -62.669 35.712 1.00 29.09 106 LEU A C 1
ATOM 788 O O . LEU A 1 106 ? 74.523 -63.182 34.822 1.00 42.68 106 LEU A O 1
ATOM 793 N N . GLU A 1 107 ? 72.732 -63.260 36.189 1.00 34.01 107 GLU A N 1
ATOM 794 C CA . GLU A 1 107 ? 72.296 -64.552 35.670 1.00 34.47 107 GLU A CA 1
ATOM 795 C C . GLU A 1 107 ? 71.964 -64.462 34.187 1.00 27.41 107 GLU A C 1
ATOM 796 O O . GLU A 1 107 ? 72.418 -65.287 33.384 1.00 29.45 107 GLU A O 1
ATOM 802 N N . MET A 1 108 ? 71.177 -63.453 33.801 1.00 32.80 108 MET A N 1
ATOM 803 C CA . MET A 1 108 ? 70.793 -63.316 32.401 1.00 33.39 108 MET A CA 1
ATOM 804 C C . MET A 1 108 ? 71.992 -63.004 31.514 1.00 29.87 108 MET A C 1
ATOM 805 O O . MET A 1 108 ? 72.052 -63.470 30.371 1.00 21.64 108 MET A O 1
ATOM 810 N N . LYS A 1 109 ? 72.957 -62.232 32.020 1.00 20.81 109 LYS A N 1
ATOM 811 C CA . LYS A 1 109 ? 74.162 -61.955 31.247 1.00 20.62 109 LYS A CA 1
ATOM 812 C C . LYS A 1 109 ? 74.971 -63.225 31.020 1.00 21.83 109 LYS A C 1
ATOM 813 O O . LYS A 1 109 ? 75.450 -63.473 29.905 1.00 22.11 109 LYS A O 1
ATOM 819 N N . ARG A 1 110 ? 75.137 -64.039 32.069 1.00 30.79 110 ARG A N 1
ATOM 820 C CA . ARG A 1 110 ? 75.785 -65.336 31.904 1.00 27.19 110 ARG A CA 1
ATOM 821 C C . ARG A 1 110 ? 75.062 -66.176 30.861 1.00 24.69 110 ARG A C 1
ATOM 822 O O . ARG A 1 110 ? 75.697 -66.802 30.001 1.00 25.47 110 ARG A O 1
ATOM 830 N N . GLN A 1 111 ? 73.728 -66.197 30.921 1.00 30.00 111 GLN A N 1
ATOM 831 C CA . GLN A 1 111 ? 72.956 -67.022 29.998 1.00 30.19 111 GLN A CA 1
ATOM 832 C C . GLN A 1 111 ? 73.126 -66.555 28.558 1.00 40.56 111 GLN A C 1
ATOM 833 O O . GLN A 1 111 ? 73.256 -67.377 27.646 1.00 47.53 111 GLN A O 1
ATOM 839 N N . ILE A 1 112 ? 73.129 -65.240 28.334 1.00 31.69 112 ILE A N 1
ATOM 840 C CA . ILE A 1 112 ? 73.328 -64.719 26.984 1.00 28.32 112 ILE A CA 1
ATOM 841 C C . ILE A 1 112 ? 74.723 -65.070 26.480 1.00 34.65 112 ILE A C 1
ATOM 842 O O . ILE A 1 112 ? 74.894 -65.546 25.348 1.00 31.05 112 ILE A O 1
ATOM 847 N N . GLU A 1 113 ? 75.742 -64.839 27.318 1.00 23.66 113 GLU A N 1
ATOM 848 C CA . GLU A 1 113 ? 77.113 -65.175 26.947 1.00 24.45 113 GLU A CA 1
ATOM 849 C C . GLU A 1 113 ? 77.236 -66.639 26.551 1.00 35.91 113 GLU A C 1
ATOM 850 O O . GLU A 1 113 ? 77.919 -66.974 25.576 1.00 30.91 113 GLU A O 1
ATOM 856 N N . ALA A 1 114 ? 76.578 -67.528 27.298 1.00 31.08 114 ALA A N 1
ATOM 857 C CA . ALA A 1 114 ? 76.685 -68.953 27.005 1.00 32.72 114 ALA A CA 1
ATOM 858 C C . ALA A 1 114 ? 75.880 -69.333 25.768 1.00 39.77 114 ALA A C 1
ATOM 859 O O . ALA A 1 114 ? 76.306 -70.188 24.982 1.00 48.38 114 ALA A O 1
ATOM 861 N N . ALA A 1 115 ? 74.719 -68.704 25.571 1.00 39.43 115 ALA A N 1
ATOM 862 C CA . ALA A 1 115 ? 73.839 -69.100 24.479 1.00 35.47 115 ALA A CA 1
ATOM 863 C C . ALA A 1 115 ? 74.355 -68.626 23.129 1.00 36.50 115 ALA A C 1
ATOM 864 O O . ALA A 1 115 ? 74.173 -69.319 22.122 1.00 53.22 115 ALA A O 1
ATOM 866 N N . ASN A 1 116 ? 74.994 -67.458 23.078 1.00 37.27 116 ASN A N 1
ATOM 867 C CA . ASN A 1 116 ? 75.452 -66.924 21.803 1.00 27.33 116 ASN A CA 1
ATOM 868 C C . ASN A 1 116 ? 76.944 -67.115 21.562 1.00 35.65 116 ASN A C 1
ATOM 869 O O . ASN A 1 116 ? 77.415 -66.829 20.456 1.00 54.06 116 ASN A O 1
ATOM 874 N N . GLY A 1 117 ? 77.692 -67.597 22.552 1.00 28.54 117 GLY A N 1
ATOM 875 C CA . GLY A 1 117 ? 79.123 -67.760 22.399 1.00 29.42 117 GLY A CA 1
ATOM 876 C C . GLY A 1 117 ? 79.915 -66.474 22.365 1.00 30.86 117 GLY A C 1
ATOM 877 O O . GLY A 1 117 ? 81.143 -66.527 22.230 1.00 36.30 117 GLY A O 1
ATOM 878 N N . GLU A 1 118 ? 79.258 -65.323 22.474 1.00 28.73 118 GLU A N 1
ATOM 879 C CA . GLU A 1 118 ? 79.917 -64.027 22.523 1.00 28.14 118 GLU A CA 1
ATOM 880 C C . GLU A 1 118 ? 79.856 -63.495 23.945 1.00 40.96 118 GLU A C 1
ATOM 881 O O . GLU A 1 118 ? 78.793 -63.523 24.575 1.00 62.22 118 GLU A O 1
ATOM 887 N N . LYS A 1 119 ? 80.988 -63.014 24.447 1.00 24.47 119 LYS A N 1
ATOM 888 C CA . LYS A 1 119 ? 80.999 -62.405 25.767 1.00 23.49 119 LYS A CA 1
ATOM 889 C C . LYS A 1 119 ? 80.300 -61.051 25.715 1.00 27.63 119 LYS A C 1
ATOM 890 O O . LYS A 1 119 ? 80.428 -60.301 24.742 1.00 42.16 119 LYS A O 1
ATOM 896 N N . ILE A 1 120 ? 79.527 -60.758 26.756 1.00 22.91 120 ILE A N 1
ATOM 897 C CA . ILE A 1 120 ? 78.727 -59.542 26.836 1.00 19.91 120 ILE A CA 1
ATOM 898 C C . ILE A 1 120 ? 79.482 -58.528 27.682 1.00 23.12 120 ILE A C 1
ATOM 899 O O . ILE A 1 120 ? 79.985 -58.860 28.763 1.00 25.70 120 ILE A O 1
ATOM 904 N N . TYR A 1 121 ? 79.572 -57.294 27.190 1.00 25.78 121 TYR A N 1
ATOM 905 C CA . TYR A 1 121 ? 80.322 -56.246 27.864 1.00 17.79 121 TYR A CA 1
ATOM 906 C C . TYR A 1 121 ? 79.431 -55.283 28.637 1.00 16.82 121 TYR A C 1
ATOM 907 O O . TYR A 1 121 ? 79.923 -54.263 29.129 1.00 22.99 121 TYR A O 1
ATOM 916 N N . THR A 1 122 ? 78.138 -55.577 28.750 1.00 16.71 122 THR A N 1
ATOM 917 C CA . THR A 1 122 ? 77.285 -54.828 29.664 1.00 26.20 122 THR A CA 1
ATOM 918 C C . THR A 1 122 ? 77.811 -54.976 31.083 1.00 25.17 122 THR A C 1
ATOM 919 O O . THR A 1 122 ? 78.120 -56.085 31.528 1.00 27.77 122 THR A O 1
ATOM 923 N N . GLU A 1 123 ? 77.924 -53.862 31.797 1.00 33.73 123 GLU A N 1
ATOM 924 C CA . GLU A 1 123 ? 78.438 -53.885 33.161 1.00 32.12 123 GLU A CA 1
ATOM 925 C C . GLU A 1 123 ? 77.296 -53.694 34.150 1.00 32.23 123 GLU A C 1
ATOM 926 O O . GLU A 1 123 ? 76.489 -52.769 34.006 1.00 32.05 123 GLU A O 1
ATOM 932 N N . ILE A 1 124 ? 77.229 -54.575 35.143 1.00 20.82 124 ILE A N 1
ATOM 933 C CA . ILE A 1 124 ? 76.206 -54.528 36.182 1.00 19.03 124 ILE A CA 1
ATOM 934 C C . ILE A 1 124 ? 76.808 -53.814 37.384 1.00 21.03 124 ILE A C 1
ATOM 935 O O . ILE A 1 124 ? 77.691 -54.347 38.062 1.00 27.84 124 ILE A O 1
ATOM 940 N N . VAL A 1 125 ? 76.334 -52.597 37.656 1.00 16.22 125 VAL A N 1
ATOM 941 C CA . VAL A 1 125 ? 76.928 -51.753 38.678 1.00 16.29 125 VAL A CA 1
ATOM 942 C C . VAL A 1 125 ? 75.826 -51.242 39.597 1.00 16.51 125 VAL A C 1
ATOM 943 O O . VAL A 1 125 ? 74.650 -51.172 39.197 1.00 28.06 125 VAL A O 1
ATOM 947 N N . PRO A 1 126 ? 76.157 -50.894 40.839 1.00 26.01 126 PRO A N 1
ATOM 948 C CA . PRO A 1 126 ? 75.136 -50.367 41.750 1.00 24.63 126 PRO A CA 1
ATOM 949 C C . PRO A 1 126 ? 74.789 -48.924 41.419 1.00 34.78 126 PRO A C 1
ATOM 950 O O . PRO A 1 126 ? 75.655 -48.118 41.069 1.00 38.70 126 PRO A O 1
ATOM 954 N N . LEU A 1 127 ? 73.504 -48.603 41.535 1.00 16.98 127 LEU A N 1
ATOM 955 C CA . LEU A 1 127 ? 73.044 -47.251 41.248 1.00 16.59 127 LEU A CA 1
ATOM 956 C C . LEU A 1 127 ? 73.455 -46.309 42.372 1.00 23.12 127 LEU A C 1
ATOM 957 O O . LEU A 1 127 ? 73.101 -46.524 43.537 1.00 24.52 127 LEU A O 1
ATOM 962 N N . GLU A 1 128 ? 74.206 -45.266 42.024 1.00 16.50 128 GLU A N 1
ATOM 963 C CA . GLU A 1 128 ? 74.536 -44.221 42.982 1.00 25.00 128 GLU A CA 1
ATOM 964 C C . GLU A 1 128 ? 73.534 -43.082 42.856 1.00 25.45 128 GLU A C 1
ATOM 965 O O . GLU A 1 128 ? 72.592 -42.985 43.649 1.00 47.22 128 GLU A O 1
ATOM 971 N N . ASN A 1 129 ? 73.716 -42.227 41.852 1.00 22.42 129 ASN A N 1
ATOM 972 C CA . ASN A 1 129 ? 72.851 -41.075 41.636 1.00 16.54 129 ASN A CA 1
ATOM 973 C C . ASN A 1 129 ? 72.452 -41.021 40.170 1.00 18.24 129 ASN A C 1
ATOM 974 O O . ASN A 1 129 ? 73.316 -41.022 39.287 1.00 28.68 129 ASN A O 1
ATOM 979 N N . PHE A 1 130 ? 71.147 -40.982 39.917 1.00 25.74 130 PHE A N 1
ATOM 980 C CA . PHE A 1 130 ? 70.603 -40.742 38.587 1.00 15.81 130 PHE A CA 1
ATOM 981 C C . PHE A 1 130 ? 70.188 -39.279 38.508 1.00 16.33 130 PHE A C 1
ATOM 982 O O . PHE A 1 130 ? 69.311 -38.839 39.260 1.00 22.23 130 PHE A O 1
ATOM 990 N N . TYR A 1 131 ? 70.822 -38.525 37.616 1.00 15.75 131 TYR A N 1
ATOM 991 C CA . TYR A 1 131 ? 70.509 -37.117 37.432 1.00 16.22 131 TYR A CA 1
ATOM 992 C C . TYR A 1 131 ? 69.623 -36.954 36.208 1.00 16.30 131 TYR A C 1
ATOM 993 O O . TYR A 1 131 ? 69.806 -37.646 35.205 1.00 16.34 131 TYR A O 1
ATOM 1002 N N . LEU A 1 132 ? 68.660 -36.044 36.295 1.00 18.81 132 LEU A N 1
ATOM 1003 C CA . LEU A 1 132 ? 67.761 -35.824 35.174 1.00 17.49 132 LEU A CA 1
ATOM 1004 C C . LEU A 1 132 ? 68.485 -35.123 34.031 1.00 23.46 132 LEU A C 1
ATOM 1005 O O . LEU A 1 132 ? 69.405 -34.328 34.240 1.00 41.93 132 LEU A O 1
ATOM 1010 N N . ALA A 1 133 ? 68.069 -35.440 32.811 1.00 22.59 133 ALA A N 1
ATOM 1011 C CA . ALA A 1 133 ? 68.560 -34.744 31.635 1.00 17.00 133 ALA A CA 1
ATOM 1012 C C . ALA A 1 133 ? 67.743 -33.478 31.403 1.00 18.12 133 ALA A C 1
ATOM 1013 O O . ALA A 1 133 ? 66.682 -33.273 31.998 1.00 27.54 133 ALA A O 1
ATOM 1015 N N . GLU A 1 134 ? 68.253 -32.620 30.524 1.00 19.14 134 GLU A N 1
ATOM 1016 C CA . GLU A 1 134 ? 67.574 -31.369 30.220 1.00 23.08 134 GLU A CA 1
ATOM 1017 C C . GLU A 1 134 ? 66.173 -31.636 29.679 1.00 24.04 134 GLU A C 1
ATOM 1018 O O . GLU A 1 134 ? 65.895 -32.691 29.101 1.00 33.76 134 GLU A O 1
ATOM 1024 N N . GLY A 1 135 ? 65.285 -30.660 29.877 1.00 21.62 135 GLY A N 1
ATOM 1025 C CA . GLY A 1 135 ? 63.890 -30.850 29.519 1.00 22.61 135 GLY A CA 1
ATOM 1026 C C . GLY A 1 135 ? 63.667 -31.119 28.045 1.00 22.77 135 GLY A C 1
ATOM 1027 O O . GLY A 1 135 ? 62.687 -31.769 27.672 1.00 23.17 135 GLY A O 1
ATOM 1028 N N . TYR A 1 136 ? 64.564 -30.633 27.186 1.00 33.59 136 TYR A N 1
ATOM 1029 C CA . TYR A 1 136 ? 64.404 -30.851 25.755 1.00 30.18 136 TYR A CA 1
ATOM 1030 C C . TYR A 1 136 ? 64.789 -32.260 25.323 1.00 26.28 136 TYR A C 1
ATOM 1031 O O . TYR A 1 136 ? 64.570 -32.614 24.159 1.00 32.18 136 TYR A O 1
ATOM 1040 N N . HIS A 1 137 ? 65.347 -33.069 26.224 1.00 20.57 137 HIS A N 1
ATOM 1041 C CA . HIS A 1 137 ? 65.606 -34.474 25.938 1.00 19.64 137 HIS A CA 1
ATOM 1042 C C . HIS A 1 137 ? 64.460 -35.383 26.359 1.00 38.44 137 HIS A C 1
ATOM 1043 O O . HIS A 1 137 ? 64.400 -36.532 25.906 1.00 39.16 137 HIS A O 1
ATOM 1050 N N . GLN A 1 138 ? 63.556 -34.901 27.209 1.00 20.56 138 GLN A N 1
ATOM 1051 C CA . GLN A 1 138 ? 62.456 -35.716 27.703 1.00 27.75 138 GLN A CA 1
ATOM 1052 C C . GLN A 1 138 ? 61.351 -35.821 26.661 1.00 29.35 138 GLN A C 1
ATOM 1053 O O . GLN A 1 138 ? 60.944 -34.817 26.071 1.00 27.64 138 GLN A O 1
ATOM 1059 N N . LYS A 1 139 ? 60.854 -37.041 26.461 1.00 23.74 139 LYS A N 1
ATOM 1060 C CA . LYS A 1 139 ? 59.844 -37.346 25.447 1.00 22.60 139 LYS A CA 1
ATOM 1061 C C . LYS A 1 139 ? 60.183 -36.630 24.142 1.00 28.53 139 LYS A C 1
ATOM 1062 O O . LYS A 1 139 ? 59.411 -35.841 23.598 1.00 24.42 139 LYS A O 1
ATOM 1068 N N . TYR A 1 140 ? 61.385 -36.941 23.653 1.00 39.59 140 TYR A N 1
ATOM 1069 C CA . TYR A 1 140 ? 62.038 -36.124 22.636 1.00 22.48 140 TYR A CA 1
ATOM 1070 C C . TYR A 1 140 ? 61.240 -36.088 21.338 1.00 23.74 140 TYR A C 1
ATOM 1071 O O . TYR A 1 140 ? 61.073 -35.021 20.734 1.00 42.09 140 TYR A O 1
ATOM 1080 N N . TYR A 1 141 ? 60.733 -37.239 20.894 1.00 39.99 141 TYR A N 1
ATOM 1081 C CA . TYR A 1 141 ? 59.991 -37.282 19.637 1.00 33.76 141 TYR A CA 1
ATOM 1082 C C . TYR A 1 141 ? 58.649 -36.572 19.766 1.00 31.63 141 TYR A C 1
ATOM 1083 O O . TYR A 1 141 ? 58.265 -35.787 18.892 1.00 30.97 141 TYR A O 1
ATOM 1092 N N . LEU A 1 142 ? 57.921 -36.837 20.854 1.00 30.30 142 LEU A N 1
ATOM 1093 C CA . LEU A 1 142 ? 56.646 -36.161 21.071 1.00 31.98 142 LEU A CA 1
ATOM 1094 C C . LEU A 1 142 ? 56.838 -34.658 21.225 1.00 28.66 142 LEU A C 1
ATOM 1095 O O . LEU A 1 142 ? 56.068 -33.867 20.669 1.00 44.06 142 LEU A O 1
ATOM 1100 N N . GLN A 1 143 ? 57.871 -34.247 21.965 1.00 28.14 143 GLN A N 1
ATOM 1101 C CA . GLN A 1 143 ? 58.123 -32.827 22.184 1.00 36.37 143 GLN A CA 1
ATOM 1102 C C . GLN A 1 143 ? 58.410 -32.080 20.887 1.00 42.55 143 GLN A C 1
ATOM 1103 O O . GLN A 1 143 ? 58.233 -30.858 20.838 1.00 37.05 143 GLN A O 1
ATOM 1109 N N . ASN A 1 144 ? 58.837 -32.780 19.839 1.00 39.89 144 ASN A N 1
ATOM 1110 C CA . ASN A 1 144 ? 59.176 -32.152 18.570 1.00 40.92 144 ASN A CA 1
ATOM 1111 C C . ASN A 1 144 ? 58.035 -32.187 17.560 1.00 45.64 144 ASN A C 1
ATOM 1112 O O . ASN A 1 144 ? 58.185 -31.647 16.459 1.00 58.99 144 ASN A O 1
ATOM 1117 N N . THR A 1 145 ? 56.907 -32.813 17.899 1.00 31.99 145 THR A N 1
ATOM 1118 C CA . THR A 1 145 ? 55.672 -32.668 17.130 1.00 57.62 145 THR A CA 1
ATOM 1119 C C . THR A 1 145 ? 54.837 -31.610 17.844 1.00 61.25 145 THR A C 1
ATOM 1120 O O . THR A 1 145 ? 53.931 -31.906 18.622 1.00 35.49 145 THR A O 1
ATOM 1124 N N . THR A 1 146 ? 55.158 -30.347 17.543 1.00 75.16 146 THR A N 1
ATOM 1125 C CA . THR A 1 146 ? 54.733 -29.224 18.378 1.00 75.78 146 THR A CA 1
ATOM 1126 C C . THR A 1 146 ? 53.219 -29.168 18.543 1.00 64.56 146 THR A C 1
ATOM 1127 O O . THR A 1 146 ? 52.720 -28.799 19.612 1.00 54.12 146 THR A O 1
ATOM 1131 N N . LYS A 1 147 ? 52.474 -29.532 17.500 1.00 61.70 147 LYS A N 1
ATOM 1132 C CA . LYS A 1 147 ? 51.016 -29.514 17.529 1.00 71.47 147 LYS A CA 1
ATOM 1133 C C . LYS A 1 147 ? 50.474 -30.417 18.634 1.00 66.99 147 LYS A C 1
ATOM 1134 O O . LYS A 1 147 ? 49.944 -29.936 19.648 1.00 57.41 147 LYS A O 1
ATOM 1140 N N . LEU A 1 148 ? 50.604 -31.731 18.428 1.00 68.68 148 LEU A N 1
ATOM 1141 C CA . LEU A 1 148 ? 50.159 -32.705 19.419 1.00 49.63 148 LEU A CA 1
ATOM 1142 C C . LEU A 1 148 ? 50.847 -32.486 20.761 1.00 46.13 148 LEU A C 1
ATOM 1143 O O . LEU A 1 148 ? 50.236 -32.681 21.819 1.00 44.47 148 LEU A O 1
ATOM 1148 N N . TYR A 1 149 ? 52.117 -32.071 20.736 1.00 39.32 149 TYR A N 1
ATOM 1149 C CA . TYR A 1 149 ? 52.853 -31.855 21.978 1.00 44.80 149 TYR A CA 1
ATOM 1150 C C . TYR A 1 149 ? 52.183 -30.794 22.838 1.00 42.10 149 TYR A C 1
ATOM 1151 O O . TYR A 1 149 ? 51.871 -31.039 24.009 1.00 40.24 149 TYR A O 1
ATOM 1160 N N . GLN A 1 150 ? 51.954 -29.605 22.277 1.00 56.37 150 GLN A N 1
ATOM 1161 C CA . GLN A 1 150 ? 51.362 -28.534 23.067 1.00 52.73 150 GLN A CA 1
ATOM 1162 C C . GLN A 1 150 ? 49.897 -28.811 23.384 1.00 48.07 150 GLN A C 1
ATOM 1163 O O . GLN A 1 150 ? 49.407 -28.384 24.434 1.00 42.09 150 GLN A O 1
ATOM 1169 N N . THR A 1 151 ? 49.191 -29.551 22.525 1.00 54.86 151 THR A N 1
ATOM 1170 C CA . THR A 1 151 ? 47.832 -29.961 22.877 1.00 52.31 151 THR A CA 1
ATOM 1171 C C . THR A 1 151 ? 47.831 -30.829 24.131 1.00 57.12 151 THR A C 1
ATOM 1172 O O . THR A 1 151 ? 47.117 -30.542 25.103 1.00 42.94 151 THR A O 1
ATOM 1176 N N . LEU A 1 152 ? 48.642 -31.893 24.134 1.00 65.22 152 LEU A N 1
ATOM 1177 C CA . LEU A 1 152 ? 48.721 -32.763 25.304 1.00 48.79 152 LEU A CA 1
ATOM 1178 C C . LEU A 1 152 ? 49.263 -32.027 26.521 1.00 38.53 152 LEU A C 1
ATOM 1179 O O . LEU A 1 152 ? 48.875 -32.334 27.653 1.00 42.39 152 LEU A O 1
ATOM 1184 N N . LYS A 1 153 ? 50.166 -31.067 26.315 1.00 43.32 153 LYS A N 1
ATOM 1185 C CA . LYS A 1 153 ? 50.729 -30.328 27.439 1.00 46.69 153 LYS A CA 1
ATOM 1186 C C . LYS A 1 153 ? 49.689 -29.410 28.066 1.00 59.38 153 LYS A C 1
ATOM 1187 O O . LYS A 1 153 ? 49.654 -29.249 29.292 1.00 58.67 153 LYS A O 1
ATOM 1193 N N . ALA A 1 154 ? 48.832 -28.802 27.242 1.00 62.44 154 ALA A N 1
ATOM 1194 C CA . ALA A 1 154 ? 47.723 -28.022 27.779 1.00 67.10 154 ALA A CA 1
ATOM 1195 C C . ALA A 1 154 ? 46.716 -28.918 28.487 1.00 62.03 154 ALA A C 1
ATOM 1196 O O . ALA A 1 154 ? 46.107 -28.509 29.483 1.00 62.27 154 ALA A O 1
ATOM 1198 N N . ILE A 1 155 ? 46.524 -30.141 27.988 1.00 43.80 155 ILE A N 1
ATOM 1199 C CA . ILE A 1 155 ? 45.607 -31.068 28.648 1.00 44.22 155 ILE A CA 1
ATOM 1200 C C . ILE A 1 155 ? 46.140 -31.463 30.022 1.00 54.07 155 ILE A C 1
ATOM 1201 O O . ILE A 1 155 ? 45.414 -31.423 31.022 1.00 64.40 155 ILE A O 1
ATOM 1206 N N . TYR A 1 156 ? 47.413 -31.848 30.093 1.00 64.56 156 TYR A N 1
ATOM 1207 C CA . TYR A 1 156 ? 48.015 -32.285 31.346 1.00 59.76 156 TYR A CA 1
ATOM 1208 C C . TYR A 1 156 ? 48.466 -31.128 32.229 1.00 57.23 156 TYR A C 1
ATOM 1209 O O . TYR A 1 156 ? 48.908 -31.369 33.358 1.00 53.43 156 TYR A O 1
ATOM 1218 N N . GLY A 1 157 ? 48.369 -29.891 31.748 1.00 55.81 157 GLY A N 1
ATOM 1219 C CA . GLY A 1 157 ? 48.640 -28.724 32.565 1.00 55.72 157 GLY A CA 1
ATOM 1220 C C . GLY A 1 157 ? 50.078 -28.573 33.016 1.00 54.95 157 GLY A C 1
ATOM 1221 O O . GLY A 1 157 ? 50.347 -28.448 34.214 1.00 60.34 157 GLY A O 1
ATOM 1222 N N . GLY A 1 158 ? 51.011 -28.577 32.071 1.00 60.41 158 GLY A N 1
ATOM 1223 C CA . GLY A 1 158 ? 52.413 -28.363 32.387 1.00 60.09 158 GLY A CA 1
ATOM 1224 C C . GLY A 1 158 ? 53.331 -29.408 31.780 1.00 64.60 158 GLY A C 1
ATOM 1225 O O . GLY A 1 158 ? 52.950 -30.554 31.557 1.00 65.27 158 GLY A O 1
ATOM 1226 N N . PHE A 1 159 ? 54.572 -28.988 31.512 1.00 64.53 159 PHE A N 1
ATOM 1227 C CA . PHE A 1 159 ? 55.566 -29.903 30.955 1.00 57.37 159 PHE A CA 1
ATOM 1228 C C . PHE A 1 159 ? 55.875 -31.038 31.924 1.00 55.08 159 PHE A C 1
ATOM 1229 O O . PHE A 1 159 ? 55.985 -32.203 31.517 1.00 62.31 159 PHE A O 1
ATOM 1237 N N . GLY A 1 160 ? 56.025 -30.714 33.210 1.00 48.94 160 GLY A N 1
ATOM 1238 C CA . GLY A 1 160 ? 56.385 -31.732 34.185 1.00 39.02 160 GLY A CA 1
ATOM 1239 C C . GLY A 1 160 ? 55.307 -32.784 34.351 1.00 34.71 160 GLY A C 1
ATOM 1240 O O . GLY A 1 160 ? 55.588 -33.985 34.352 1.00 62.97 160 GLY A O 1
ATOM 1241 N N . ASN A 1 161 ? 54.054 -32.346 34.498 1.00 31.97 161 ASN A N 1
ATOM 1242 C CA . ASN A 1 161 ? 52.949 -33.294 34.579 1.00 38.66 161 ASN A CA 1
ATOM 1243 C C . ASN A 1 161 ? 52.833 -34.121 33.307 1.00 38.20 161 ASN A C 1
ATOM 1244 O O . ASN A 1 161 ? 52.461 -35.298 33.363 1.00 48.20 161 ASN A O 1
ATOM 1249 N N . LEU A 1 162 ? 53.152 -33.525 32.157 1.00 43.47 162 LEU A N 1
ATOM 1250 C CA . LEU A 1 162 ? 53.077 -34.254 30.896 1.00 52.62 162 LEU A CA 1
ATOM 1251 C C . LEU A 1 162 ? 54.109 -35.373 30.848 1.00 50.73 162 LEU A C 1
ATOM 1252 O O . LEU A 1 162 ? 53.756 -36.556 30.803 1.00 38.75 162 LEU A O 1
ATOM 1257 N N . VAL A 1 163 ? 55.396 -35.016 30.886 1.00 45.99 163 VAL A N 1
ATOM 1258 C CA . VAL A 1 163 ? 56.453 -35.999 30.653 1.00 42.76 163 VAL A CA 1
ATOM 1259 C C . VAL A 1 163 ? 56.483 -37.092 31.714 1.00 47.15 163 VAL A C 1
ATOM 1260 O O . VAL A 1 163 ? 57.009 -38.181 31.460 1.00 50.54 163 VAL A O 1
ATOM 1264 N N . ARG A 1 164 ? 55.930 -36.837 32.898 1.00 37.05 164 ARG A N 1
ATOM 1265 C CA . ARG A 1 164 ? 55.916 -37.835 33.961 1.00 38.86 164 ARG A CA 1
ATOM 1266 C C . ARG A 1 164 ? 54.765 -38.825 33.837 1.00 37.81 164 ARG A C 1
ATOM 1267 O O . ARG A 1 164 ? 54.630 -39.700 34.699 1.00 36.40 164 ARG A O 1
ATOM 1275 N N . SER A 1 165 ? 53.947 -38.720 32.796 1.00 28.93 165 SER A N 1
ATOM 1276 C CA . SER A 1 165 ? 52.742 -39.525 32.664 1.00 39.41 165 SER A CA 1
ATOM 1277 C C . SER A 1 165 ? 52.981 -40.742 31.779 1.00 30.28 165 SER A C 1
ATOM 1278 O O . SER A 1 165 ? 53.922 -40.792 30.982 1.00 31.24 165 SER A O 1
ATOM 1281 N N . THR A 1 166 ? 52.102 -41.735 31.935 1.00 35.29 166 THR A N 1
ATOM 1282 C CA . THR A 1 166 ? 52.150 -42.918 31.081 1.00 28.57 166 THR A CA 1
ATOM 1283 C C . THR A 1 166 ? 51.724 -42.583 29.658 1.00 43.08 166 THR A C 1
ATOM 1284 O O . THR A 1 166 ? 52.331 -43.060 28.688 1.00 45.99 166 THR A O 1
ATOM 1288 N N . LEU A 1 167 ? 50.679 -41.762 29.519 1.00 41.07 167 LEU A N 1
ATOM 1289 C CA . LEU A 1 167 ? 50.186 -41.397 28.196 1.00 34.02 167 LEU A CA 1
ATOM 1290 C C . LEU A 1 167 ? 51.262 -40.694 27.381 1.00 30.34 167 LEU A C 1
ATOM 1291 O O . LEU A 1 167 ? 51.351 -40.889 26.165 1.00 29.11 167 LEU A O 1
ATOM 1296 N N . ALA A 1 168 ? 52.099 -39.884 28.033 1.00 28.56 168 ALA A N 1
ATOM 1297 C CA . ALA A 1 168 ? 53.163 -39.200 27.305 1.00 27.80 168 ALA A CA 1
ATOM 1298 C C . ALA A 1 168 ? 54.216 -40.182 26.813 1.00 33.27 168 ALA A C 1
ATOM 1299 O O . ALA A 1 168 ? 54.732 -40.037 25.701 1.00 42.35 168 ALA A O 1
ATOM 1301 N N . ALA A 1 169 ? 54.552 -41.186 27.626 1.00 27.37 169 ALA A N 1
ATOM 1302 C CA . ALA A 1 169 ? 55.491 -42.210 27.180 1.00 26.11 169 ALA A CA 1
ATOM 1303 C C . ALA A 1 169 ? 54.934 -42.970 25.984 1.00 31.93 169 ALA A C 1
ATOM 1304 O O . ALA A 1 169 ? 55.634 -43.189 24.986 1.00 30.27 169 ALA A O 1
ATOM 1306 N N . ARG A 1 170 ? 53.659 -43.366 26.060 1.00 37.13 170 ARG A N 1
ATOM 1307 C CA . ARG A 1 170 ? 53.046 -44.086 24.948 1.00 26.16 170 ARG A CA 1
ATOM 1308 C C . ARG A 1 170 ? 52.977 -43.218 23.696 1.00 45.13 170 ARG A C 1
ATOM 1309 O O . ARG A 1 170 ? 53.196 -43.707 22.581 1.00 35.70 170 ARG A O 1
ATOM 1317 N N . MET A 1 171 ? 52.683 -41.926 23.859 1.00 34.91 171 MET A N 1
ATOM 1318 C CA . MET A 1 171 ? 52.599 -41.031 22.711 1.00 28.59 171 MET A CA 1
ATOM 1319 C C . MET A 1 171 ? 53.967 -40.815 22.078 1.00 27.51 171 MET A C 1
ATOM 1320 O O . MET A 1 171 ? 54.097 -40.819 20.848 1.00 27.93 171 MET A O 1
ATOM 1325 N N . ASN A 1 172 ? 54.999 -40.622 22.903 1.00 35.23 172 ASN A N 1
ATOM 1326 C CA . ASN A 1 172 ? 56.354 -40.476 22.388 1.00 25.21 172 ASN A CA 1
ATOM 1327 C C . ASN A 1 172 ? 56.801 -41.738 21.664 1.00 24.59 172 ASN A C 1
ATOM 1328 O O . ASN A 1 172 ? 57.517 -41.667 20.658 1.00 35.95 172 ASN A O 1
ATOM 1333 N N . GLY A 1 173 ? 56.383 -42.906 22.157 1.00 24.31 173 GLY A N 1
ATOM 1334 C CA . GLY A 1 173 ? 56.707 -44.141 21.463 1.00 30.43 173 GLY A CA 1
ATOM 1335 C C . GLY A 1 173 ? 55.975 -44.280 20.141 1.00 29.43 173 GLY A C 1
ATOM 1336 O O . GLY A 1 173 ? 56.565 -44.684 19.135 1.00 32.82 173 GLY A O 1
ATOM 1337 N N . TYR A 1 174 ? 54.682 -43.945 20.123 1.00 32.53 174 TYR A N 1
ATOM 1338 C CA . TYR A 1 174 ? 53.900 -44.048 18.895 1.00 40.90 174 TYR A CA 1
ATOM 1339 C C . TYR A 1 174 ? 54.422 -43.097 17.827 1.00 44.82 174 TYR A C 1
ATOM 1340 O O . TYR A 1 174 ? 54.499 -43.459 16.647 1.00 52.27 174 TYR A O 1
ATOM 1349 N N . ILE A 1 175 ? 54.773 -41.869 18.219 1.00 43.76 175 ILE A N 1
ATOM 1350 C CA . ILE A 1 175 ? 55.369 -40.925 17.278 1.00 34.72 175 ILE A CA 1
ATOM 1351 C C . ILE A 1 175 ? 56.649 -41.499 16.684 1.00 28.82 175 ILE A C 1
ATOM 1352 O O . ILE A 1 175 ? 56.956 -41.271 15.507 1.00 34.62 175 ILE A O 1
ATOM 1357 N N . ALA A 1 176 ? 57.399 -42.267 17.472 1.00 28.03 176 ALA A N 1
ATOM 1358 C CA . ALA A 1 176 ? 58.618 -42.908 16.997 1.00 25.42 176 ALA A CA 1
ATOM 1359 C C . ALA A 1 176 ? 58.360 -44.219 16.266 1.00 25.76 176 ALA A C 1
ATOM 1360 O O . ALA A 1 176 ? 59.321 -44.902 15.897 1.00 32.70 176 ALA A O 1
ATOM 1362 N N . GLY A 1 177 ? 57.099 -44.589 16.050 1.00 45.82 177 GLY A N 1
ATOM 1363 C CA . GLY A 1 177 ? 56.788 -45.803 15.321 1.00 43.69 177 GLY A CA 1
ATOM 1364 C C . GLY A 1 177 ? 56.977 -47.088 16.092 1.00 36.02 177 GLY A C 1
ATOM 1365 O O . GLY A 1 177 ? 57.063 -48.156 15.478 1.00 52.25 177 GLY A O 1
ATOM 1366 N N . ASN A 1 178 ? 57.038 -47.024 17.420 1.00 28.35 178 ASN A N 1
ATOM 1367 C CA . ASN A 1 178 ? 57.246 -48.200 18.255 1.00 29.20 178 ASN A CA 1
ATOM 1368 C C . ASN A 1 178 ? 55.964 -48.696 18.912 1.00 38.96 178 ASN A C 1
ATOM 1369 O O . ASN A 1 178 ? 56.027 -49.571 19.782 1.00 42.21 178 ASN A O 1
ATOM 1374 N N . LEU A 1 179 ? 54.807 -48.167 18.521 1.00 26.21 179 LEU A N 1
ATOM 1375 C CA . LEU A 1 179 ? 53.557 -48.497 19.190 1.00 29.22 179 LEU A CA 1
ATOM 1376 C C . LEU A 1 179 ? 52.425 -48.558 18.179 1.00 38.73 179 LEU A C 1
ATOM 1377 O O . LEU A 1 179 ? 52.290 -47.665 17.337 1.00 41.92 179 LEU A O 1
ATOM 1382 N N . SER A 1 180 ? 51.616 -49.611 18.267 1.00 47.59 180 SER A N 1
ATOM 1383 C CA . SER A 1 180 ? 50.422 -49.705 17.441 1.00 34.63 180 SER A CA 1
ATOM 1384 C C . SER A 1 180 ? 49.440 -48.598 17.807 1.00 50.99 180 SER A C 1
ATOM 1385 O O . SER A 1 180 ? 49.335 -48.197 18.969 1.00 60.97 180 SER A O 1
ATOM 1388 N N . ILE A 1 181 ? 48.721 -48.097 16.801 1.00 58.71 181 ILE A N 1
ATOM 1389 C CA . ILE A 1 181 ? 47.712 -47.073 17.056 1.00 59.59 181 ILE A CA 1
ATOM 1390 C C . ILE A 1 181 ? 46.575 -47.638 17.901 1.00 60.19 181 ILE A C 1
ATOM 1391 O O . ILE A 1 181 ? 45.971 -46.918 18.709 1.00 54.10 181 ILE A O 1
ATOM 1396 N N . ALA A 1 182 ? 46.280 -48.932 17.749 1.00 55.99 182 ALA A N 1
ATOM 1397 C CA . ALA A 1 182 ? 45.241 -49.564 18.557 1.00 49.26 182 ALA A CA 1
ATOM 1398 C C . ALA A 1 182 ? 45.590 -49.509 20.039 1.00 56.42 182 ALA A C 1
ATOM 1399 O O . ALA A 1 182 ? 44.755 -49.140 20.873 1.00 60.59 182 ALA A O 1
ATOM 1401 N N . SER A 1 183 ? 46.830 -49.863 20.388 1.00 57.43 183 SER A N 1
ATOM 1402 C CA . SER A 1 183 ? 47.235 -49.820 21.790 1.00 54.44 183 SER A CA 1
ATOM 1403 C C . SER A 1 183 ? 47.368 -48.388 22.298 1.00 41.03 183 SER A C 1
ATOM 1404 O O . SER A 1 183 ? 47.192 -48.138 23.495 1.00 58.23 183 SER A O 1
ATOM 1407 N N . LEU A 1 184 ? 47.652 -47.431 21.412 1.00 34.70 184 LEU A N 1
ATOM 1408 C CA . LEU A 1 184 ? 47.560 -46.029 21.807 1.00 48.17 184 LEU A CA 1
ATOM 1409 C C . LEU A 1 184 ? 46.130 -45.670 22.190 1.00 40.67 184 LEU A C 1
ATOM 1410 O O . LEU A 1 184 ? 45.901 -44.980 23.190 1.00 45.76 184 LEU A O 1
ATOM 1415 N N . LYS A 1 185 ? 45.153 -46.146 21.412 1.00 36.25 185 LYS A N 1
ATOM 1416 C CA . LYS A 1 185 ? 43.753 -45.963 21.785 1.00 43.80 185 LYS A CA 1
ATOM 1417 C C . LYS A 1 185 ? 43.441 -46.643 23.115 1.00 55.98 185 LYS A C 1
ATOM 1418 O O . LYS A 1 185 ? 42.671 -46.116 23.924 1.00 65.80 185 LYS A O 1
ATOM 1424 N N . GLU A 1 186 ? 44.025 -47.820 23.351 1.00 35.85 186 GLU A N 1
ATOM 1425 C CA . GLU A 1 186 ? 43.782 -48.532 24.606 1.00 35.65 186 GLU A CA 1
ATOM 1426 C C . GLU A 1 186 ? 44.315 -47.748 25.801 1.00 53.09 186 GLU A C 1
ATOM 1427 O O . GLU A 1 186 ? 43.635 -47.616 26.828 1.00 59.52 186 GLU A O 1
ATOM 1433 N N . GLU A 1 187 ? 45.528 -47.207 25.684 1.00 41.55 187 GLU A N 1
ATOM 1434 C CA . GLU A 1 187 ? 46.061 -46.395 26.772 1.00 33.08 187 GLU A CA 1
ATOM 1435 C C . GLU A 1 187 ? 45.254 -45.114 26.949 1.00 43.67 187 GLU A C 1
ATOM 1436 O O . GLU A 1 187 ? 45.020 -44.679 28.081 1.00 62.72 187 GLU A O 1
ATOM 1442 N N . MET A 1 188 ? 44.810 -44.502 25.846 1.00 47.21 188 MET A N 1
ATOM 1443 C CA . MET A 1 188 ? 43.962 -43.318 25.956 1.00 47.53 188 MET A CA 1
ATOM 1444 C C . MET A 1 188 ? 42.656 -43.641 26.673 1.00 56.87 188 MET A C 1
ATOM 1445 O O . MET A 1 188 ? 42.139 -42.819 27.440 1.00 47.78 188 MET A O 1
ATOM 1450 N N . ASP A 1 189 ? 42.102 -44.831 26.426 1.00 58.02 189 ASP A N 1
ATOM 1451 C CA . ASP A 1 189 ? 40.956 -45.294 27.202 1.00 56.25 189 ASP A CA 1
ATOM 1452 C C . ASP A 1 189 ? 41.316 -45.410 28.676 1.00 58.50 189 ASP A C 1
ATOM 1453 O O . ASP A 1 189 ? 40.518 -45.053 29.551 1.00 67.06 189 ASP A O 1
ATOM 1458 N N . LEU A 1 190 ? 42.516 -45.918 28.966 1.00 50.88 190 LEU A N 1
ATOM 1459 C CA . LEU A 1 190 ? 42.970 -45.998 30.352 1.00 37.50 190 LEU A CA 1
ATOM 1460 C C . LEU A 1 190 ? 43.013 -44.619 31.007 1.00 43.80 190 LEU A C 1
ATOM 1461 O O . LEU A 1 190 ? 42.668 -44.475 32.185 1.00 55.27 190 LEU A O 1
ATOM 1466 N N . VAL A 1 191 ? 43.433 -43.592 30.260 1.00 48.58 191 VAL A N 1
ATOM 1467 C CA . VAL A 1 191 ? 43.545 -42.255 30.845 1.00 49.58 191 VAL A CA 1
ATOM 1468 C C . VAL A 1 191 ? 42.177 -41.693 31.207 1.00 68.06 191 VAL A C 1
ATOM 1469 O O . VAL A 1 191 ? 42.053 -40.924 32.169 1.00 68.52 191 VAL A O 1
ATOM 1473 N N . GLU A 1 192 ? 41.139 -42.051 30.447 1.00 80.32 192 GLU A N 1
ATOM 1474 C CA . GLU A 1 192 ? 39.778 -41.549 30.643 1.00 80.81 192 GLU A CA 1
ATOM 1475 C C . GLU A 1 192 ? 39.726 -40.029 30.452 1.00 69.37 192 GLU A C 1
ATOM 1476 O O . GLU A 1 192 ? 39.471 -39.256 31.378 1.00 66.88 192 GLU A O 1
ATOM 1482 N N . LEU A 1 193 ? 39.977 -39.621 29.210 1.00 63.01 193 LEU A N 1
ATOM 1483 C CA . LEU A 1 193 ? 39.884 -38.213 28.863 1.00 66.53 193 LEU A CA 1
ATOM 1484 C C . LEU A 1 193 ? 38.417 -37.787 28.786 1.00 74.59 193 LEU A C 1
ATOM 1485 O O . LEU A 1 193 ? 37.543 -38.596 28.463 1.00 70.70 193 LEU A O 1
ATOM 1490 N N . PRO A 1 194 ? 38.119 -36.511 29.075 1.00 80.77 194 PRO A N 1
ATOM 1491 C CA . PRO A 1 194 ? 36.717 -36.063 29.101 1.00 82.86 194 PRO A CA 1
ATOM 1492 C C . PRO A 1 194 ? 36.073 -35.959 27.723 1.00 95.17 194 PRO A C 1
ATOM 1493 O O . PRO A 1 194 ? 35.301 -35.029 27.465 1.00 123.39 194 PRO A O 1
ATOM 1497 N N . GLU A 1 195 ? 36.405 -36.902 26.836 1.00 81.75 195 GLU A N 1
ATOM 1498 C CA . GLU A 1 195 ? 35.745 -37.117 25.549 1.00 84.21 195 GLU A CA 1
ATOM 1499 C C . GLU A 1 195 ? 36.085 -36.059 24.501 1.00 88.21 195 GLU A C 1
ATOM 1500 O O . GLU A 1 195 ? 36.453 -36.414 23.376 1.00 92.94 195 GLU A O 1
ATOM 1506 N N . ASP A 1 196 ? 35.967 -34.768 24.830 1.00 96.03 196 ASP A N 1
ATOM 1507 C CA . ASP A 1 196 ? 36.297 -33.742 23.840 1.00 93.38 196 ASP A CA 1
ATOM 1508 C C . ASP A 1 196 ? 37.803 -33.677 23.593 1.00 87.68 196 ASP A C 1
ATOM 1509 O O . ASP A 1 196 ? 38.259 -33.731 22.440 1.00 66.16 196 ASP A O 1
ATOM 1514 N N . GLN A 1 197 ? 38.591 -33.572 24.668 1.00 88.94 197 GLN A N 1
ATOM 1515 C CA . GLN A 1 197 ? 40.039 -33.680 24.538 1.00 74.32 197 GLN A CA 1
ATOM 1516 C C . GLN A 1 197 ? 40.435 -35.004 23.902 1.00 67.09 197 GLN A C 1
ATOM 1517 O O . GLN A 1 197 ? 41.424 -35.067 23.162 1.00 61.77 197 GLN A O 1
ATOM 1523 N N . TYR A 1 198 ? 39.665 -36.064 24.163 1.00 59.23 198 TYR A N 1
ATOM 1524 C CA . TYR A 1 198 ? 39.952 -37.364 23.568 1.00 62.44 198 TYR A CA 1
ATOM 1525 C C . TYR A 1 198 ? 39.933 -37.291 22.047 1.00 69.79 198 TYR A C 1
ATOM 1526 O O . TYR A 1 198 ? 40.898 -37.690 21.382 1.00 81.95 198 TYR A O 1
ATOM 1535 N N . GLU A 1 199 ? 38.834 -36.794 21.473 1.00 64.05 199 GLU A N 1
ATOM 1536 C CA . GLU A 1 199 ? 38.766 -36.737 20.019 1.00 73.44 199 GLU A CA 1
ATOM 1537 C C . GLU A 1 199 ? 39.709 -35.692 19.451 1.00 74.23 199 GLU A C 1
ATOM 1538 O O . GLU A 1 199 ? 40.193 -35.863 18.332 1.00 85.68 199 GLU A O 1
ATOM 1544 N N . LYS A 1 200 ? 39.997 -34.617 20.187 1.00 63.91 200 LYS A N 1
ATOM 1545 C CA . LYS A 1 200 ? 41.015 -33.689 19.702 1.00 68.73 200 LYS A CA 1
ATOM 1546 C C . LYS A 1 200 ? 42.358 -34.397 19.548 1.00 79.85 200 LYS A C 1
ATOM 1547 O O . LYS A 1 200 ? 43.008 -34.311 18.495 1.00 81.82 200 LYS A O 1
ATOM 1553 N N . VAL A 1 201 ? 42.771 -35.138 20.580 1.00 77.88 201 VAL A N 1
ATOM 1554 C CA . VAL A 1 201 ? 44.046 -35.849 20.528 1.00 64.83 201 VAL A CA 1
ATOM 1555 C C . VAL A 1 201 ? 44.036 -36.892 19.418 1.00 61.44 201 VAL A C 1
ATOM 1556 O O . VAL A 1 201 ? 45.022 -37.045 18.687 1.00 58.22 201 VAL A O 1
ATOM 1560 N N . LEU A 1 202 ? 42.931 -37.628 19.275 1.00 58.49 202 LEU A N 1
ATOM 1561 C CA . LEU A 1 202 ? 42.869 -38.647 18.231 1.00 44.76 202 LEU A CA 1
ATOM 1562 C C . LEU A 1 202 ? 42.913 -38.015 16.844 1.00 56.83 202 LEU A C 1
ATOM 1563 O O . LEU A 1 202 ? 43.543 -38.555 15.925 1.00 64.46 202 LEU A O 1
ATOM 1568 N N . SER A 1 203 ? 42.255 -36.866 16.677 1.00 67.17 203 SER A N 1
ATOM 1569 C CA . SER A 1 203 ? 42.323 -36.141 15.415 1.00 68.79 203 SER A CA 1
ATOM 1570 C C . SER A 1 203 ? 43.757 -35.771 15.087 1.00 63.84 203 SER A C 1
ATOM 1571 O O . SER A 1 203 ? 44.192 -35.905 13.936 1.00 67.81 203 SER A O 1
ATOM 1574 N N . ILE A 1 204 ? 44.513 -35.313 16.089 1.00 68.98 204 ILE A N 1
ATOM 1575 C CA . ILE A 1 204 ? 45.894 -34.923 15.818 1.00 58.88 204 ILE A CA 1
ATOM 1576 C C . ILE A 1 204 ? 46.763 -36.143 15.518 1.00 53.31 204 ILE A C 1
ATOM 1577 O O . ILE A 1 204 ? 47.620 -36.099 14.627 1.00 45.64 204 ILE A O 1
ATOM 1582 N N . VAL A 1 205 ? 46.561 -37.251 16.241 1.00 59.50 205 VAL A N 1
ATOM 1583 C CA . VAL A 1 205 ? 47.442 -38.406 16.056 1.00 61.51 205 VAL A CA 1
ATOM 1584 C C . VAL A 1 205 ? 47.175 -39.087 14.718 1.00 70.08 205 VAL A C 1
ATOM 1585 O O . VAL A 1 205 ? 48.103 -39.588 14.070 1.00 68.91 205 VAL A O 1
ATOM 1589 N N . GLU A 1 206 ? 45.915 -39.124 14.276 1.00 75.64 206 GLU A N 1
ATOM 1590 C CA . GLU A 1 206 ? 45.631 -39.750 12.991 1.00 66.43 206 GLU A CA 1
ATOM 1591 C C . GLU A 1 206 ? 45.964 -38.850 11.808 1.00 54.80 206 GLU A C 1
ATOM 1592 O O . GLU A 1 206 ? 45.903 -39.313 10.664 1.00 52.60 206 GLU A O 1
ATOM 1598 N N . GLU A 1 207 ? 46.323 -37.587 12.052 1.00 53.75 207 GLU A N 1
ATOM 1599 C CA . GLU A 1 207 ? 46.858 -36.731 11.000 1.00 69.59 207 GLU A CA 1
ATOM 1600 C C . GLU A 1 207 ? 48.246 -37.160 10.552 1.00 89.59 207 GLU A C 1
ATOM 1601 O O . GLU A 1 207 ? 48.755 -36.622 9.563 1.00 96.24 207 GLU A O 1
ATOM 1607 N N . ILE A 1 208 ? 48.868 -38.099 11.256 1.00 96.69 208 ILE A N 1
ATOM 1608 C CA . ILE A 1 208 ? 50.234 -38.502 10.969 1.00 90.56 208 ILE A CA 1
ATOM 1609 C C . ILE A 1 208 ? 50.267 -39.933 10.430 1.00 83.94 208 ILE A C 1
ATOM 1610 O O . ILE A 1 208 ? 49.260 -40.646 10.453 1.00 66.74 208 ILE A O 1
ATOM 1615 N N . GLU B 2 4 ? 37.743 -62.185 43.464 1.00 52.72 4 GLU B N 1
ATOM 1616 C CA . GLU B 2 4 ? 38.799 -63.124 43.103 1.00 69.08 4 GLU B CA 1
ATOM 1617 C C . GLU B 2 4 ? 38.913 -63.240 41.584 1.00 84.43 4 GLU B C 1
ATOM 1618 O O . GLU B 2 4 ? 37.947 -63.594 40.906 1.00 88.42 4 GLU B O 1
ATOM 1624 N N . VAL B 2 5 ? 40.099 -62.943 41.054 1.00 76.99 5 VAL B N 1
ATOM 1625 C CA . VAL B 2 5 ? 40.325 -62.853 39.616 1.00 59.12 5 VAL B CA 1
ATOM 1626 C C . VAL B 2 5 ? 41.522 -63.715 39.238 1.00 55.41 5 VAL B C 1
ATOM 1627 O O . VAL B 2 5 ? 42.538 -63.729 39.941 1.00 62.14 5 VAL B O 1
ATOM 1631 N N . ILE B 2 6 ? 41.397 -64.436 38.124 1.00 48.92 6 ILE B N 1
ATOM 1632 C CA . ILE B 2 6 ? 42.492 -65.198 37.536 1.00 52.64 6 ILE B CA 1
ATOM 1633 C C . ILE B 2 6 ? 42.643 -64.770 36.083 1.00 52.15 6 ILE B C 1
ATOM 1634 O O . ILE B 2 6 ? 41.648 -64.602 35.371 1.00 42.64 6 ILE B O 1
ATOM 1639 N N . VAL B 2 7 ? 43.887 -64.587 35.645 1.00 50.82 7 VAL B N 1
ATOM 1640 C CA . VAL B 2 7 ? 44.197 -64.235 34.263 1.00 38.53 7 VAL B CA 1
ATOM 1641 C C . VAL B 2 7 ? 45.072 -65.340 33.694 1.00 43.64 7 VAL B C 1
ATOM 1642 O O . VAL B 2 7 ? 46.215 -65.525 34.132 1.00 44.61 7 VAL B O 1
ATOM 1646 N N . TYR B 2 8 ? 44.543 -66.076 32.720 1.00 37.23 8 TYR B N 1
ATOM 1647 C CA . TYR B 2 8 ? 45.298 -67.116 32.029 1.00 36.82 8 TYR B CA 1
ATOM 1648 C C . TYR B 2 8 ? 46.067 -66.463 30.887 1.00 35.61 8 TYR B C 1
ATOM 1649 O O . TYR B 2 8 ? 45.468 -65.972 29.924 1.00 37.96 8 TYR B O 1
ATOM 1658 N N . THR B 2 9 ? 47.390 -66.456 30.993 1.00 41.85 9 THR B N 1
ATOM 1659 C CA . THR B 2 9 ? 48.251 -65.705 30.094 1.00 43.92 9 THR B CA 1
ATOM 1660 C C . THR B 2 9 ? 49.054 -66.648 29.204 1.00 42.20 9 THR B C 1
ATOM 1661 O O . THR B 2 9 ? 48.982 -67.875 29.316 1.00 33.44 9 THR B O 1
ATOM 1665 N N . SER B 2 10 ? 49.834 -66.047 28.308 1.00 31.52 10 SER B N 1
ATOM 1666 C CA . SER B 2 10 ? 50.663 -66.773 27.361 1.00 39.31 10 SER B CA 1
ATOM 1667 C C . SER B 2 10 ? 52.012 -66.074 27.268 1.00 29.89 10 SER B C 1
ATOM 1668 O O . SER B 2 10 ? 52.248 -65.045 27.909 1.00 41.50 10 SER B O 1
ATOM 1671 N N . ASN B 2 11 ? 52.905 -66.639 26.461 1.00 37.53 11 ASN B N 1
ATOM 1672 C CA . ASN B 2 11 ? 54.171 -65.984 26.131 1.00 41.40 11 ASN B CA 1
ATOM 1673 C C . ASN B 2 11 ? 54.068 -65.153 24.858 1.00 45.64 11 ASN B C 1
ATOM 1674 O O . ASN B 2 11 ? 54.969 -65.168 24.012 1.00 36.26 11 ASN B O 1
ATOM 1679 N N . THR B 2 12 ? 52.961 -64.425 24.711 1.00 45.92 12 THR B N 1
ATOM 1680 C CA . THR B 2 12 ? 52.714 -63.522 23.594 1.00 28.44 12 THR B CA 1
ATOM 1681 C C . THR B 2 12 ? 52.382 -62.159 24.182 1.00 43.38 12 THR B C 1
ATOM 1682 O O . THR B 2 12 ? 51.430 -62.026 24.959 1.00 80.06 12 THR B O 1
ATOM 1686 N N . CYS B 2 13 ? 53.151 -61.157 23.798 1.00 46.68 13 CYS B N 1
ATOM 1687 C CA . CYS B 2 13 ? 53.229 -59.874 24.479 1.00 95.83 13 CYS B CA 1
ATOM 1688 C C . CYS B 2 13 ? 52.155 -58.819 24.143 1.00 123.36 13 CYS B C 1
ATOM 1689 O O . CYS B 2 13 ? 52.018 -57.854 24.906 1.00 157.95 13 CYS B O 1
ATOM 1692 N N . PRO B 2 14 ? 51.340 -58.931 23.052 1.00 73.64 14 PRO B N 1
ATOM 1693 C CA . PRO B 2 14 ? 50.358 -57.863 22.797 1.00 34.99 14 PRO B CA 1
ATOM 1694 C C . PRO B 2 14 ? 49.256 -57.773 23.844 1.00 48.43 14 PRO B C 1
ATOM 1695 O O . PRO B 2 14 ? 49.029 -56.706 24.423 1.00 64.27 14 PRO B O 1
ATOM 1699 N N . HIS B 2 15 ? 48.589 -58.889 24.120 1.00 59.10 15 HIS B N 1
ATOM 1700 C CA . HIS B 2 15 ? 47.280 -58.867 24.762 1.00 60.47 15 HIS B CA 1
ATOM 1701 C C . HIS B 2 15 ? 47.279 -59.289 26.223 1.00 54.80 15 HIS B C 1
ATOM 1702 O O . HIS B 2 15 ? 46.494 -58.747 27.009 1.00 56.66 15 HIS B O 1
ATOM 1709 N N . SER B 2 16 ? 48.112 -60.257 26.614 1.00 47.76 16 SER B N 1
ATOM 1710 C CA . SER B 2 16 ? 48.213 -60.591 28.032 1.00 46.60 16 SER B CA 1
ATOM 1711 C C . SER B 2 16 ? 48.590 -59.361 28.845 1.00 55.31 16 SER B C 1
ATOM 1712 O O . SER B 2 16 ? 47.977 -59.075 29.884 1.00 65.10 16 SER B O 1
ATOM 1715 N N . PHE B 2 17 ? 49.578 -58.603 28.366 1.00 54.91 17 PHE B N 1
ATOM 1716 C CA . PHE B 2 17 ? 49.960 -57.368 29.035 1.00 48.44 17 PHE B CA 1
ATOM 1717 C C . PHE B 2 17 ? 48.849 -56.329 28.975 1.00 49.48 17 PHE B C 1
ATOM 1718 O O . PHE B 2 17 ? 48.699 -55.542 29.912 1.00 56.58 17 PHE B O 1
ATOM 1726 N N . THR B 2 18 ? 48.054 -56.318 27.903 1.00 42.74 18 THR B N 1
ATOM 1727 C CA . THR B 2 18 ? 46.918 -55.402 27.836 1.00 30.75 18 THR B CA 1
ATOM 1728 C C . THR B 2 18 ? 45.931 -55.674 28.964 1.00 38.43 18 THR B C 1
ATOM 1729 O O . THR B 2 18 ? 45.554 -54.763 29.716 1.00 57.34 18 THR B O 1
ATOM 1733 N N . VAL B 2 19 ? 45.503 -56.932 29.097 1.00 32.52 19 VAL B N 1
ATOM 1734 C CA . VAL B 2 19 ? 44.549 -57.288 30.144 1.00 33.79 19 VAL B CA 1
ATOM 1735 C C . VAL B 2 19 ? 45.143 -57.026 31.522 1.00 42.73 19 VAL B C 1
ATOM 1736 O O . VAL B 2 19 ? 44.463 -56.512 32.421 1.00 43.26 19 VAL B O 1
ATOM 1740 N N . LYS B 2 20 ? 46.424 -57.357 31.708 1.00 41.64 20 LYS B N 1
ATOM 1741 C CA . LYS B 2 20 ? 47.036 -57.189 33.022 1.00 32.99 20 LYS B CA 1
ATOM 1742 C C . LYS B 2 20 ? 47.181 -55.715 33.389 1.00 42.02 20 LYS B C 1
ATOM 1743 O O . LYS B 2 20 ? 46.948 -55.337 34.542 1.00 44.92 20 LYS B O 1
ATOM 1749 N N . GLU B 2 21 ? 47.554 -54.866 32.425 1.00 30.62 21 GLU B N 1
ATOM 1750 C CA . GLU B 2 21 ? 47.640 -53.436 32.700 1.00 33.75 21 GLU B CA 1
ATOM 1751 C C . GLU B 2 21 ? 46.267 -52.852 32.996 1.00 32.22 21 GLU B C 1
ATOM 1752 O O . GLU B 2 21 ? 46.128 -52.015 33.895 1.00 32.72 21 GLU B O 1
ATOM 1758 N N . PHE B 2 22 ? 45.240 -53.279 32.255 1.00 50.31 22 PHE B N 1
ATOM 1759 C CA . PHE B 2 22 ? 43.891 -52.809 32.553 1.00 44.69 22 PHE B CA 1
ATOM 1760 C C . PHE B 2 22 ? 43.488 -53.179 33.974 1.00 50.97 22 PHE B C 1
ATOM 1761 O O . PHE B 2 22 ? 42.975 -52.341 34.725 1.00 58.73 22 PHE B O 1
ATOM 1769 N N . LEU B 2 23 ? 43.720 -54.434 34.363 1.00 48.70 23 LEU B N 1
ATOM 1770 C CA . LEU B 2 23 ? 43.293 -54.885 35.684 1.00 39.46 23 LEU B CA 1
ATOM 1771 C C . LEU B 2 23 ? 44.073 -54.184 36.790 1.00 38.69 23 LEU B C 1
ATOM 1772 O O . LEU B 2 23 ? 43.492 -53.749 37.792 1.00 37.77 23 LEU B O 1
ATOM 1777 N N . SER B 2 24 ? 45.393 -54.058 36.628 1.00 38.57 24 SER B N 1
ATOM 1778 C CA . SER B 2 24 ? 46.206 -53.461 37.681 1.00 42.62 24 SER B CA 1
ATOM 1779 C C . SER B 2 24 ? 45.956 -51.962 37.797 1.00 36.44 24 SER B C 1
ATOM 1780 O O . SER B 2 24 ? 45.957 -51.414 38.905 1.00 40.00 24 SER B O 1
ATOM 1783 N N . GLU B 2 25 ? 45.742 -51.281 36.668 1.00 34.73 25 GLU B N 1
ATOM 1784 C CA . GLU B 2 25 ? 45.488 -49.846 36.714 1.00 40.57 25 GLU B CA 1
ATOM 1785 C C . GLU B 2 25 ? 44.187 -49.536 37.442 1.00 55.06 25 GLU B C 1
ATOM 1786 O O . GLU B 2 25 ? 44.081 -48.502 38.112 1.00 75.92 25 GLU B O 1
ATOM 1792 N N . ASN B 2 26 ? 43.193 -50.416 37.331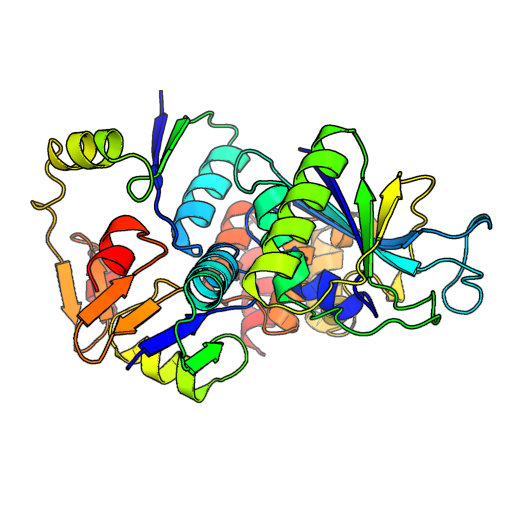 1.00 49.62 26 ASN B N 1
ATOM 1793 C CA . ASN B 2 26 ? 41.958 -50.301 38.092 1.00 49.56 26 ASN B CA 1
ATOM 1794 C C . ASN B 2 26 ? 42.077 -50.910 39.485 1.00 52.98 26 ASN B C 1
ATOM 1795 O O . ASN B 2 26 ? 41.053 -51.169 40.129 1.00 52.67 26 ASN B O 1
ATOM 1800 N N . ASN B 2 27 ? 43.304 -51.153 39.951 1.00 58.86 27 ASN B N 1
ATOM 1801 C CA . ASN B 2 27 ? 43.595 -51.628 41.303 1.00 58.45 27 ASN B CA 1
ATOM 1802 C C . ASN B 2 27 ? 42.927 -52.963 41.619 1.00 54.38 27 ASN B C 1
ATOM 1803 O O . ASN B 2 27 ? 42.740 -53.303 42.792 1.00 60.78 27 ASN B O 1
ATOM 1808 N N . VAL B 2 28 ? 42.567 -53.732 40.597 1.00 45.98 28 VAL B N 1
ATOM 1809 C CA . VAL B 2 28 ? 42.004 -55.062 40.800 1.00 57.57 28 VAL B CA 1
ATOM 1810 C C . VAL B 2 28 ? 43.153 -56.052 40.957 1.00 61.99 28 VAL B C 1
ATOM 1811 O O . VAL B 2 28 ? 43.961 -56.229 40.043 1.00 72.40 28 VAL B O 1
ATOM 1815 N N . GLU B 2 29 ? 43.227 -56.691 42.123 1.00 44.46 29 GLU B N 1
ATOM 1816 C CA . GLU B 2 29 ? 44.275 -57.669 42.380 1.00 50.15 29 GLU B CA 1
ATOM 1817 C C . GLU B 2 29 ? 43.904 -59.004 41.747 1.00 43.67 29 GLU B C 1
ATOM 1818 O O . GLU B 2 29 ? 42.783 -59.492 41.916 1.00 42.22 29 GLU B O 1
ATOM 1824 N N . PHE B 2 30 ? 44.850 -59.593 41.018 1.00 40.21 30 PHE B N 1
ATOM 1825 C CA . PHE B 2 30 ? 44.616 -60.845 40.315 1.00 43.66 30 PHE B CA 1
ATOM 1826 C C . PHE B 2 30 ? 45.840 -61.739 40.446 1.00 53.59 30 PHE B C 1
ATOM 1827 O O . PHE B 2 30 ? 46.940 -61.283 40.765 1.00 60.18 30 PHE B O 1
ATOM 1835 N N . THR B 2 31 ? 45.629 -63.027 40.194 1.00 56.11 31 THR B N 1
ATOM 1836 C CA . THR B 2 31 ? 46.704 -64.005 40.104 1.00 49.49 31 THR B CA 1
ATOM 1837 C C . THR B 2 31 ? 46.817 -64.485 38.664 1.00 52.73 31 THR B C 1
ATOM 1838 O O . THR B 2 31 ? 45.808 -64.786 38.018 1.00 70.52 31 THR B O 1
ATOM 1842 N N . GLU B 2 32 ? 48.046 -64.552 38.164 1.00 44.08 32 GLU B N 1
ATOM 1843 C CA . GLU B 2 32 ? 48.313 -64.838 36.761 1.00 39.31 32 GLU B CA 1
ATOM 1844 C C . GLU B 2 32 ? 48.836 -66.259 36.608 1.00 39.35 32 GLU B C 1
ATOM 1845 O O . GLU B 2 32 ? 49.805 -66.645 37.271 1.00 51.78 32 GLU B O 1
ATOM 1851 N N . LYS B 2 33 ? 48.193 -67.030 35.734 1.00 38.56 33 LYS B N 1
ATOM 1852 C CA . LYS B 2 33 ? 48.615 -68.384 35.400 1.00 40.78 33 LYS B CA 1
ATOM 1853 C C . LYS B 2 33 ? 49.005 -68.415 33.929 1.00 34.95 33 LYS B C 1
ATOM 1854 O O . LYS B 2 33 ? 48.158 -68.201 33.056 1.00 43.58 33 LYS B O 1
ATOM 1860 N N . ASN B 2 34 ? 50.283 -68.676 33.659 1.00 38.14 34 ASN B N 1
ATOM 1861 C CA . ASN B 2 34 ? 50.809 -68.688 32.297 1.00 33.20 34 ASN B CA 1
ATOM 1862 C C . ASN B 2 34 ? 50.632 -70.086 31.716 1.00 45.37 34 ASN B C 1
ATOM 1863 O O . ASN B 2 34 ? 51.337 -71.022 32.105 1.00 34.63 34 ASN B O 1
ATOM 1868 N N . ILE B 2 35 ? 49.695 -70.226 30.770 1.00 54.22 35 ILE B N 1
ATOM 1869 C CA . ILE B 2 35 ? 49.332 -71.542 30.245 1.00 55.70 35 ILE B CA 1
ATOM 1870 C C . ILE B 2 35 ? 50.361 -72.112 29.283 1.00 53.40 35 ILE B C 1
ATOM 1871 O O . ILE B 2 35 ? 50.171 -73.229 28.785 1.00 61.58 35 ILE B O 1
ATOM 1876 N N . GLN B 2 36 ? 51.440 -71.384 28.999 1.00 45.81 36 GLN B N 1
ATOM 1877 C CA . GLN B 2 36 ? 52.546 -71.926 28.222 1.00 48.18 36 GLN B CA 1
ATOM 1878 C C . GLN B 2 36 ? 53.722 -72.349 29.092 1.00 53.22 36 GLN B C 1
ATOM 1879 O O . GLN B 2 36 ? 54.667 -72.957 28.578 1.00 60.21 36 GLN B O 1
ATOM 1885 N N . THR B 2 37 ? 53.687 -72.036 30.389 1.00 47.98 37 THR B N 1
ATOM 1886 C CA . THR B 2 37 ? 54.689 -72.490 31.340 1.00 49.43 37 THR B CA 1
ATOM 1887 C C . THR B 2 37 ? 54.100 -73.277 32.502 1.00 59.37 37 THR B C 1
ATOM 1888 O O . THR B 2 37 ? 54.863 -73.882 33.264 1.00 71.57 37 THR B O 1
ATOM 1892 N N . ASP B 2 38 ? 52.779 -73.286 32.661 1.00 41.81 38 ASP B N 1
ATOM 1893 C CA . ASP B 2 38 ? 52.089 -74.020 33.720 1.00 39.55 38 ASP B CA 1
ATOM 1894 C C . ASP B 2 38 ? 51.112 -74.975 33.040 1.00 51.11 38 ASP B C 1
ATOM 1895 O O . ASP B 2 38 ? 50.000 -74.583 32.675 1.00 59.07 38 ASP B O 1
ATOM 1900 N N . ALA B 2 39 ? 51.537 -76.230 32.869 1.00 51.52 39 ALA B N 1
ATOM 1901 C CA . ALA B 2 39 ? 50.683 -77.227 32.229 1.00 44.12 39 ALA B CA 1
ATOM 1902 C C . ALA B 2 39 ? 49.392 -77.436 33.010 1.00 44.86 39 ALA B C 1
ATOM 1903 O O . ALA B 2 39 ? 48.328 -77.660 32.420 1.00 54.67 39 ALA B O 1
ATOM 1905 N N . ALA B 2 40 ? 49.470 -77.374 34.342 1.00 55.49 40 ALA B N 1
ATOM 1906 C CA . ALA B 2 40 ? 48.270 -77.514 35.161 1.00 58.94 40 ALA B CA 1
ATOM 1907 C C . ALA B 2 40 ? 47.278 -76.394 34.879 1.00 56.34 40 ALA B C 1
ATOM 1908 O O . ALA B 2 40 ? 46.064 -76.627 34.825 1.00 44.81 40 ALA B O 1
ATOM 1910 N N . ALA B 2 41 ? 47.777 -75.171 34.686 1.00 49.38 41 ALA B N 1
ATOM 1911 C CA . ALA B 2 41 ? 46.895 -74.050 34.381 1.00 45.16 41 ALA B CA 1
ATOM 1912 C C . ALA B 2 41 ? 46.179 -74.255 33.053 1.00 53.56 41 ALA B C 1
ATOM 1913 O O . ALA B 2 41 ? 44.990 -73.943 32.925 1.00 71.18 41 ALA B O 1
ATOM 1915 N N . ARG B 2 42 ? 46.882 -74.791 32.052 1.00 41.25 42 ARG B N 1
ATOM 1916 C CA . ARG B 2 42 ? 46.246 -75.015 30.758 1.00 47.43 42 ARG B CA 1
ATOM 1917 C C . ARG B 2 42 ? 45.260 -76.177 30.821 1.00 54.31 42 ARG B C 1
ATOM 1918 O O . ARG B 2 42 ? 44.212 -76.143 30.166 1.00 52.19 42 ARG B O 1
ATOM 1926 N N . LYS B 2 43 ? 45.563 -77.204 31.622 1.00 69.26 43 LYS B N 1
ATOM 1927 C CA . LYS B 2 43 ? 44.603 -78.286 31.815 1.00 68.51 43 LYS B CA 1
ATOM 1928 C C . LYS B 2 43 ? 43.357 -77.794 32.539 1.00 52.11 43 LYS B C 1
ATOM 1929 O O . LYS B 2 43 ? 42.251 -78.276 32.268 1.00 49.24 43 LYS B O 1
ATOM 1935 N N . GLU B 2 44 ? 43.515 -76.831 33.450 1.00 57.93 44 GLU B N 1
ATOM 1936 C CA . GLU B 2 44 ? 42.357 -76.261 34.131 1.00 68.92 44 GLU B CA 1
ATOM 1937 C C . GLU B 2 44 ? 41.553 -75.363 33.198 1.00 65.58 44 GLU B C 1
ATOM 1938 O O . GLU B 2 44 ? 40.317 -75.351 33.251 1.00 59.47 44 GLU B O 1
ATOM 1944 N N . LEU B 2 45 ? 42.236 -74.600 32.342 1.00 59.19 45 LEU B N 1
ATOM 1945 C CA . LEU B 2 45 ? 41.533 -73.775 31.366 1.00 49.36 45 LEU B CA 1
ATOM 1946 C C . LEU B 2 45 ? 40.787 -74.628 30.349 1.00 62.01 45 LEU B C 1
ATOM 1947 O O . LEU B 2 45 ? 39.720 -74.226 29.869 1.00 69.07 45 LEU B O 1
ATOM 1952 N N . MET B 2 46 ? 41.326 -75.802 30.010 1.00 61.87 46 MET B N 1
ATOM 1953 C CA . MET B 2 46 ? 40.626 -76.692 29.089 1.00 58.08 46 MET B CA 1
ATOM 1954 C C . MET B 2 46 ? 39.410 -77.335 29.744 1.00 66.56 46 MET B C 1
ATOM 1955 O O . MET B 2 46 ? 38.466 -77.720 29.045 1.00 60.16 46 MET B O 1
ATOM 1960 N N . LYS B 2 47 ? 39.415 -77.471 31.073 1.00 66.89 47 LYS B N 1
ATOM 1961 C CA . LYS B 2 47 ? 38.220 -77.931 31.770 1.00 57.63 47 LYS B CA 1
ATOM 1962 C C . LYS B 2 47 ? 37.094 -76.910 31.694 1.00 56.44 47 LYS B C 1
ATOM 1963 O O . LYS B 2 47 ? 35.927 -77.275 31.869 1.00 54.35 47 LYS B O 1
ATOM 1969 N N . LYS B 2 48 ? 37.420 -75.645 31.449 1.00 66.99 48 LYS B N 1
ATOM 1970 C CA . LYS B 2 48 ? 36.424 -74.671 31.041 1.00 60.42 48 LYS B CA 1
ATOM 1971 C C . LYS B 2 48 ? 36.103 -74.861 29.560 1.00 67.41 48 LYS B C 1
ATOM 1972 O O . LYS B 2 48 ? 36.902 -75.402 28.791 1.00 68.62 48 LYS B O 1
ATOM 1978 N N . GLY B 2 49 ? 34.918 -74.409 29.162 1.00 62.43 49 GLY B N 1
ATOM 1979 C CA . GLY B 2 49 ? 34.491 -74.567 27.784 1.00 63.70 49 GLY B CA 1
ATOM 1980 C C . GLY B 2 49 ? 35.214 -73.652 26.816 1.00 59.90 49 GLY B C 1
ATOM 1981 O O . GLY B 2 49 ? 34.580 -72.855 26.116 1.00 62.17 49 GLY B O 1
ATOM 1982 N N . ILE B 2 50 ? 36.540 -73.768 26.755 1.00 58.67 50 ILE B N 1
ATOM 1983 C CA . ILE B 2 50 ? 37.336 -72.848 25.949 1.00 63.04 50 ILE B CA 1
ATOM 1984 C C . ILE B 2 50 ? 37.420 -73.282 24.486 1.00 68.03 50 ILE B C 1
ATOM 1985 O O . ILE B 2 50 ? 37.568 -72.433 23.601 1.00 82.65 50 ILE B O 1
ATOM 1990 N N . MET B 2 51 ? 37.332 -74.581 24.205 1.00 55.57 51 MET B N 1
ATOM 1991 C CA . MET B 2 51 ? 37.225 -75.036 22.826 1.00 58.21 51 MET B CA 1
ATOM 1992 C C . MET B 2 51 ? 35.796 -74.975 22.309 1.00 51.84 51 MET B C 1
ATOM 1993 O O . MET B 2 51 ? 35.564 -75.265 21.131 1.00 68.57 51 MET B O 1
ATOM 1998 N N . ALA B 2 52 ? 34.840 -74.610 23.164 1.00 52.61 52 ALA B N 1
ATOM 1999 C CA . ALA B 2 52 ? 33.470 -74.362 22.743 1.00 54.24 52 ALA B CA 1
ATOM 2000 C C . ALA B 2 52 ? 33.279 -72.965 22.170 1.00 53.71 52 ALA B C 1
ATOM 2001 O O . ALA B 2 52 ? 32.243 -72.704 21.549 1.00 55.09 52 ALA B O 1
ATOM 2003 N N . VAL B 2 53 ? 34.239 -72.072 22.368 1.00 51.88 53 VAL B N 1
ATOM 2004 C CA . VAL B 2 53 ? 34.146 -70.726 21.787 1.00 51.39 53 VAL B CA 1
ATOM 2005 C C . VAL B 2 53 ? 34.409 -70.807 20.300 1.00 51.49 53 VAL B C 1
ATOM 2006 O O . VAL B 2 53 ? 35.434 -71.381 19.875 1.00 50.62 53 VAL B O 1
ATOM 2010 N N . PRO B 2 54 ? 33.538 -70.272 19.448 1.00 52.68 54 PRO B N 1
ATOM 2011 C CA . PRO B 2 54 ? 33.780 -70.299 18.010 1.00 52.94 54 PRO B CA 1
ATOM 2012 C C . PRO B 2 54 ? 34.766 -69.219 17.587 1.00 65.35 54 PRO B C 1
ATOM 2013 O O . PRO B 2 54 ? 35.009 -68.241 18.297 1.00 69.82 54 PRO B O 1
ATOM 2017 N N . VAL B 2 55 ? 35.340 -69.421 16.405 1.00 54.76 55 VAL B N 1
ATOM 2018 C CA . VAL B 2 55 ? 36.266 -68.471 15.803 1.00 50.05 55 VAL B CA 1
ATOM 2019 C C . VAL B 2 55 ? 35.846 -68.254 14.357 1.00 55.24 55 VAL B C 1
ATOM 2020 O O . VAL B 2 55 ? 35.597 -69.219 13.625 1.00 62.81 55 VAL B O 1
ATOM 2024 N N . ILE B 2 56 ? 35.764 -66.991 13.951 1.00 51.31 56 ILE B N 1
ATOM 2025 C CA . ILE B 2 56 ? 35.296 -66.600 12.628 1.00 54.16 56 ILE B CA 1
ATOM 2026 C C . ILE B 2 56 ? 36.475 -66.014 11.864 1.00 62.67 56 ILE B C 1
ATOM 2027 O O . ILE B 2 56 ? 37.053 -65.000 12.277 1.00 54.95 56 ILE B O 1
ATOM 2032 N N . GLN B 2 57 ? 36.836 -66.658 10.759 1.00 66.84 57 GLN B N 1
ATOM 2033 C CA . GLN B 2 57 ? 37.901 -66.190 9.884 1.00 57.11 57 GLN B CA 1
ATOM 2034 C C . GLN B 2 57 ? 37.281 -65.444 8.711 1.00 68.64 57 GLN B C 1
ATOM 2035 O O . GLN B 2 57 ? 36.556 -66.038 7.906 1.00 61.02 57 GLN B O 1
ATOM 2041 N N . ILE B 2 58 ? 37.563 -64.150 8.618 1.00 73.84 58 ILE B N 1
ATOM 2042 C CA . ILE B 2 58 ? 37.085 -63.324 7.517 1.00 81.29 58 ILE B CA 1
ATOM 2043 C C . ILE B 2 58 ? 38.268 -63.116 6.579 1.00 84.65 58 ILE B C 1
ATOM 2044 O O . ILE B 2 58 ? 39.133 -62.264 6.818 1.00 72.16 58 ILE B O 1
ATOM 2049 N N . ASP B 2 59 ? 38.325 -63.944 5.532 1.00 90.88 59 ASP B N 1
ATOM 2050 C CA . ASP B 2 59 ? 39.348 -63.914 4.488 1.00 95.74 59 ASP B CA 1
ATOM 2051 C C . ASP B 2 59 ? 40.770 -64.025 5.028 1.00 83.18 59 ASP B C 1
ATOM 2052 O O . ASP B 2 59 ? 41.611 -64.705 4.430 1.00 81.14 59 ASP B O 1
ATOM 2057 N N .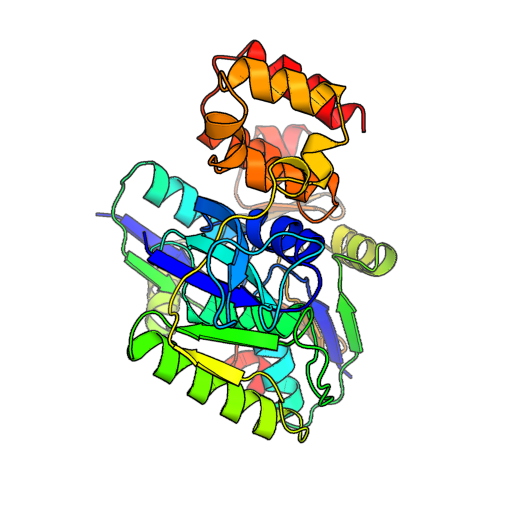 GLU B 2 60 ? 41.057 -63.355 6.141 1.00 90.06 60 GLU B N 1
ATOM 2058 C CA . GLU B 2 60 ? 42.390 -63.376 6.721 1.00 84.17 60 GLU B CA 1
ATOM 2059 C C . GLU B 2 60 ? 42.327 -63.095 8.215 1.00 74.05 60 GLU B C 1
ATOM 2060 O O . GLU B 2 60 ? 43.053 -63.713 8.999 1.00 51.30 60 GLU B O 1
ATOM 2066 N N . GLU B 2 61 ? 41.458 -62.177 8.625 1.00 82.87 61 GLU B N 1
ATOM 2067 C CA . GLU B 2 61 ? 41.460 -61.793 10.025 1.00 75.93 61 GLU B CA 1
ATOM 2068 C C . GLU B 2 61 ? 40.647 -62.780 10.854 1.00 78.38 61 GLU B C 1
ATOM 2069 O O . GLU B 2 61 ? 39.818 -63.537 10.340 1.00 83.15 61 GLU B O 1
ATOM 2075 N N . VAL B 2 62 ? 40.900 -62.762 12.159 1.00 64.27 62 VAL B N 1
ATOM 2076 C CA . VAL B 2 62 ? 40.353 -63.744 13.084 1.00 56.79 62 VAL B CA 1
ATOM 2077 C C . VAL B 2 62 ? 39.583 -63.010 14.172 1.00 55.77 62 VAL B C 1
ATOM 2078 O O . VAL B 2 62 ? 40.146 -62.156 14.867 1.00 70.52 62 VAL B O 1
ATOM 2082 N N . VAL B 2 63 ? 38.300 -63.338 14.314 1.00 46.78 63 VAL B N 1
ATOM 2083 C CA . VAL B 2 63 ? 37.472 -62.879 15.423 1.00 57.84 63 VAL B CA 1
ATOM 2084 C C . VAL B 2 63 ? 37.222 -64.072 16.333 1.00 65.44 63 VAL B C 1
ATOM 2085 O O . VAL B 2 63 ? 36.763 -65.124 15.872 1.00 67.51 63 VAL B O 1
ATOM 2089 N N . VAL B 2 64 ? 37.538 -63.916 17.615 1.00 62.14 64 VAL B N 1
ATOM 2090 C CA . VAL B 2 64 ? 37.397 -64.981 18.601 1.00 57.37 64 VAL B CA 1
ATOM 2091 C C . VAL B 2 64 ? 36.167 -64.675 19.441 1.00 51.61 64 VAL B C 1
ATOM 2092 O O . VAL B 2 64 ? 36.094 -63.621 20.086 1.00 46.65 64 VAL B O 1
ATOM 2096 N N . GLY B 2 65 ? 35.200 -65.592 19.430 1.00 51.78 65 GLY B N 1
ATOM 2097 C CA . GLY B 2 65 ? 33.916 -65.352 20.050 1.00 50.12 65 GLY B CA 1
ATOM 2098 C C . GLY B 2 65 ? 33.009 -64.521 19.160 1.00 51.57 65 GLY B C 1
ATOM 2099 O O . GLY B 2 65 ? 33.419 -63.951 18.149 1.00 51.28 65 GLY B O 1
ATOM 2100 N N . PHE B 2 66 ? 31.738 -64.451 19.554 1.00 53.31 66 PHE B N 1
ATOM 2101 C CA . PHE B 2 66 ? 30.735 -63.718 18.782 1.00 55.04 66 PHE B CA 1
ATOM 2102 C C . PHE B 2 66 ? 30.819 -62.236 19.144 1.00 54.61 66 PHE B C 1
ATOM 2103 O O . PHE B 2 66 ? 30.010 -61.693 19.900 1.00 55.62 66 PHE B O 1
ATOM 2111 N N . ASP B 2 67 ? 31.835 -61.573 18.590 1.00 56.25 67 ASP B N 1
ATOM 2112 C CA . ASP B 2 67 ? 32.001 -60.127 18.740 1.00 61.28 67 ASP B CA 1
ATOM 2113 C C . ASP B 2 67 ? 31.189 -59.461 17.637 1.00 65.58 67 ASP B C 1
ATOM 2114 O O . ASP B 2 67 ? 31.685 -59.203 16.539 1.00 54.45 67 ASP B O 1
ATOM 2119 N N . ARG B 2 68 ? 29.927 -59.158 17.955 1.00 67.66 68 ARG B N 1
ATOM 2120 C CA . ARG B 2 68 ? 28.955 -58.712 16.959 1.00 71.95 68 ARG B CA 1
ATOM 2121 C C . ARG B 2 68 ? 29.483 -57.549 16.123 1.00 81.34 68 ARG B C 1
ATOM 2122 O O . ARG B 2 68 ? 29.557 -57.634 14.891 1.00 76.60 68 ARG B O 1
ATOM 2130 N N . ASP B 2 69 ? 29.871 -56.456 16.785 1.00 95.90 69 ASP B N 1
ATOM 2131 C CA . ASP B 2 69 ? 30.238 -55.237 16.067 1.00 91.56 69 ASP B CA 1
ATOM 2132 C C . ASP B 2 69 ? 31.487 -55.439 15.214 1.00 80.45 69 ASP B C 1
ATOM 2133 O O . ASP B 2 69 ? 31.553 -54.959 14.071 1.00 84.55 69 ASP B O 1
ATOM 2138 N N . LYS B 2 70 ? 32.485 -56.148 15.750 1.00 66.45 70 LYS B N 1
ATOM 2139 C CA . LYS B 2 70 ? 33.687 -56.444 14.978 1.00 56.38 70 LYS B CA 1
ATOM 2140 C C . LYS B 2 70 ? 33.338 -57.165 13.683 1.00 64.92 70 LYS B C 1
ATOM 2141 O O . LYS B 2 70 ? 33.720 -56.724 12.594 1.00 63.12 70 LYS B O 1
ATOM 2147 N N . ILE B 2 71 ? 32.583 -58.264 13.780 1.00 76.34 71 ILE B N 1
ATOM 2148 C CA . ILE B 2 71 ? 32.176 -58.993 12.582 1.00 71.74 71 ILE B CA 1
ATOM 2149 C C . ILE B 2 71 ? 31.362 -58.106 11.646 1.00 69.96 71 ILE B C 1
ATOM 2150 O O . ILE B 2 71 ? 31.425 -58.265 10.420 1.00 59.44 71 ILE B O 1
ATOM 2155 N N . GLU B 2 72 ? 30.583 -57.166 12.193 1.00 66.29 72 GLU B N 1
ATOM 2156 C CA . GLU B 2 72 ? 29.839 -56.250 11.329 1.00 61.62 72 GLU B CA 1
ATOM 2157 C C . GLU B 2 72 ? 30.777 -55.389 10.494 1.00 78.33 72 GLU B C 1
ATOM 2158 O O . GLU B 2 72 ? 30.514 -55.137 9.309 1.00 74.92 72 GLU B O 1
ATOM 2164 N N . GLU B 2 73 ? 31.883 -54.937 11.095 1.00 75.77 73 GLU B N 1
ATOM 2165 C CA . GLU B 2 73 ? 32.765 -53.997 10.407 1.00 72.79 73 GLU B CA 1
ATOM 2166 C C . GLU B 2 73 ? 33.521 -54.654 9.254 1.00 74.02 73 GLU B C 1
ATOM 2167 O O . GLU B 2 73 ? 33.926 -53.963 8.307 1.00 93.70 73 GLU B O 1
ATOM 2173 N N . LEU B 2 74 ? 33.738 -55.969 9.315 1.00 57.24 74 LEU B N 1
ATOM 2174 C CA . LEU B 2 74 ? 34.306 -56.690 8.176 1.00 57.43 74 LEU B CA 1
ATOM 2175 C C . LEU B 2 74 ? 33.188 -57.364 7.400 1.00 68.21 74 LEU B C 1
ATOM 2176 O O . LEU B 2 74 ? 32.152 -56.756 7.123 1.00 70.60 74 LEU B O 1
ATOM 2181 N N . GLU C 2 4 ? 64.393 -76.004 8.908 1.00 45.53 4 GLU C N 1
ATOM 2182 C CA . GLU C 2 4 ? 64.110 -74.669 8.390 1.00 70.51 4 GLU C CA 1
ATOM 2183 C C . GLU C 2 4 ? 63.211 -73.898 9.355 1.00 81.59 4 GLU C C 1
ATOM 2184 O O . GLU C 2 4 ? 62.078 -74.304 9.618 1.00 91.94 4 GLU C O 1
ATOM 2190 N N . VAL C 2 5 ? 63.718 -72.782 9.878 1.00 74.74 5 VAL C N 1
ATOM 2191 C CA . VAL C 2 5 ? 63.045 -72.020 10.924 1.00 58.79 5 VAL C CA 1
ATOM 2192 C C . VAL C 2 5 ? 62.990 -70.551 10.526 1.00 55.17 5 VAL C C 1
ATOM 2193 O O . VAL C 2 5 ? 63.957 -70.008 9.980 1.00 60.19 5 VAL C O 1
ATOM 2197 N N . ILE C 2 6 ? 61.850 -69.913 10.793 1.00 50.39 6 ILE C N 1
ATOM 2198 C CA . ILE C 2 6 ? 61.694 -68.467 10.691 1.00 52.60 6 ILE C CA 1
ATOM 2199 C C . ILE C 2 6 ? 61.087 -67.974 11.997 1.00 47.85 6 ILE C C 1
ATOM 2200 O O . ILE C 2 6 ? 60.243 -68.655 12.590 1.00 44.99 6 ILE C O 1
ATOM 2205 N N . VAL C 2 7 ? 61.525 -66.805 12.461 1.00 39.73 7 VAL C N 1
ATOM 2206 C CA . VAL C 2 7 ? 61.085 -66.260 13.744 1.00 31.57 7 VAL C CA 1
ATOM 2207 C C . VAL C 2 7 ? 60.630 -64.820 13.536 1.00 44.49 7 VAL C C 1
ATOM 2208 O O . VAL C 2 7 ? 61.453 -63.936 13.266 1.00 48.80 7 VAL C O 1
ATOM 2212 N N . TYR C 2 8 ? 59.326 -64.586 13.666 1.00 38.94 8 TYR C N 1
ATOM 2213 C CA . TYR C 2 8 ? 58.768 -63.240 13.682 1.00 34.23 8 TYR C CA 1
ATOM 2214 C C . TYR C 2 8 ? 58.863 -62.684 15.097 1.00 34.77 8 TYR C C 1
ATOM 2215 O O . TYR C 2 8 ? 58.305 -63.265 16.038 1.00 48.99 8 TYR C O 1
ATOM 2224 N N . THR C 2 9 ? 59.564 -61.560 15.242 1.00 31.63 9 THR C N 1
ATOM 2225 C CA . THR C 2 9 ? 59.861 -60.962 16.535 1.00 26.54 9 THR C CA 1
ATOM 2226 C C . THR C 2 9 ? 59.529 -59.476 16.508 1.00 26.01 9 THR C C 1
ATOM 2227 O O . THR C 2 9 ? 59.170 -58.911 15.472 1.00 35.19 9 THR C O 1
ATOM 2231 N N . SER C 2 10 ? 59.667 -58.844 17.672 1.00 37.32 10 SER C N 1
ATOM 2232 C CA . SER C 2 10 ? 59.495 -57.404 17.802 1.00 38.99 10 SER C CA 1
ATOM 2233 C C . SER C 2 10 ? 60.437 -56.898 18.884 1.00 23.10 10 SER C C 1
ATOM 2234 O O . SER C 2 10 ? 60.903 -57.661 19.734 1.00 46.96 10 SER C O 1
ATOM 2237 N N . ASN C 2 11 ? 60.713 -55.592 18.847 1.00 22.60 11 ASN C N 1
ATOM 2238 C CA . ASN C 2 11 ? 61.637 -55.010 19.815 1.00 38.75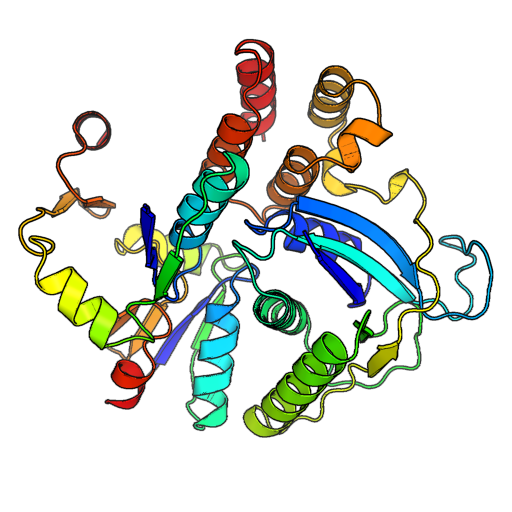 11 ASN C CA 1
ATOM 2239 C C . ASN C 2 11 ? 61.034 -54.979 21.215 1.00 35.29 11 ASN C C 1
ATOM 2240 O O . ASN C 2 11 ? 61.724 -55.255 22.203 1.00 39.00 11 ASN C O 1
ATOM 2245 N N . THR C 2 12 ? 59.748 -54.643 21.319 1.00 26.03 12 THR C N 1
ATOM 2246 C CA . THR C 2 12 ? 59.082 -54.423 22.597 1.00 29.53 12 THR C CA 1
ATOM 2247 C C . THR C 2 12 ? 58.525 -55.710 23.206 1.00 38.10 12 THR C C 1
ATOM 2248 O O . THR C 2 12 ? 57.525 -55.666 23.936 1.00 36.24 12 THR C O 1
ATOM 2252 N N . CYS C 2 13 ? 59.147 -56.854 22.940 1.00 35.24 13 CYS C N 1
ATOM 2253 C CA . CYS C 2 13 ? 58.620 -58.144 23.380 1.00 31.04 13 CYS C CA 1
ATOM 2254 C C . CYS C 2 13 ? 59.690 -58.949 24.099 1.00 32.53 13 CYS C C 1
ATOM 2255 O O . CYS C 2 13 ? 60.688 -59.348 23.465 1.00 50.22 13 CYS C O 1
ATOM 2258 N N . PRO C 2 14 ? 59.516 -59.250 25.387 1.00 21.95 14 PRO C N 1
ATOM 2259 C CA . PRO C 2 14 ? 60.515 -60.090 26.063 1.00 52.10 14 PRO C CA 1
ATOM 2260 C C . PRO C 2 14 ? 60.570 -61.500 25.510 1.00 44.15 14 PRO C C 1
ATOM 2261 O O . PRO C 2 14 ? 61.655 -62.090 25.426 1.00 57.39 14 PRO C O 1
ATOM 2265 N N . HIS C 2 15 ? 59.420 -62.054 25.116 1.00 41.43 15 HIS C N 1
ATOM 2266 C CA . HIS C 2 15 ? 59.372 -63.451 24.699 1.00 43.89 15 HIS C CA 1
ATOM 2267 C C . HIS C 2 15 ? 60.066 -63.674 23.362 1.00 38.79 15 HIS C C 1
ATOM 2268 O O . HIS C 2 15 ? 60.621 -64.755 23.132 1.00 34.07 15 HIS C O 1
ATOM 2275 N N . SER C 2 16 ? 60.048 -62.677 22.475 1.00 41.94 16 SER C N 1
ATOM 2276 C CA . SER C 2 16 ? 60.854 -62.755 21.261 1.00 38.47 16 SER C CA 1
ATOM 2277 C C . SER C 2 16 ? 62.321 -62.982 21.605 1.00 40.10 16 SER C C 1
ATOM 2278 O O . SER C 2 16 ? 62.971 -63.888 21.067 1.00 47.24 16 SER C O 1
ATOM 2281 N N . PHE C 2 17 ? 62.852 -62.170 22.522 1.00 29.05 17 PHE C N 1
ATOM 2282 C CA . PHE C 2 17 ? 64.235 -62.329 22.952 1.00 29.60 17 PHE C CA 1
ATOM 2283 C C . PHE C 2 17 ? 64.463 -63.689 23.598 1.00 30.18 17 PHE C C 1
ATOM 2284 O O . PHE C 2 17 ? 65.483 -64.339 23.344 1.00 37.30 17 PHE C O 1
ATOM 2292 N N . THR C 2 18 ? 63.524 -64.139 24.436 1.00 27.50 18 THR C N 1
ATOM 2293 C CA . THR C 2 18 ? 63.727 -65.409 25.130 1.00 30.36 18 THR C CA 1
ATOM 2294 C C . THR C 2 18 ? 63.755 -66.582 24.155 1.00 34.94 18 THR C C 1
ATOM 2295 O O . THR C 2 18 ? 64.571 -67.497 24.308 1.00 45.08 18 THR C O 1
ATOM 2299 N N . VAL C 2 19 ? 62.893 -66.571 23.135 1.00 38.17 19 VAL C N 1
ATOM 2300 C CA . VAL C 2 19 ? 62.898 -67.692 22.198 1.00 27.19 19 VAL C CA 1
ATOM 2301 C C . VAL C 2 19 ? 64.088 -67.599 21.244 1.00 35.98 19 VAL C C 1
ATOM 2302 O O . VAL C 2 19 ? 64.627 -68.628 20.822 1.00 39.85 19 VAL C O 1
ATOM 2306 N N . LYS C 2 20 ? 64.538 -66.390 20.900 1.00 32.53 20 LYS C N 1
ATOM 2307 C CA . LYS C 2 20 ? 65.782 -66.267 20.144 1.00 28.65 20 LYS C CA 1
ATOM 2308 C C . LYS C 2 20 ? 66.948 -66.857 20.930 1.00 26.50 20 LYS C C 1
ATOM 2309 O O . LYS C 2 20 ? 67.773 -67.605 20.384 1.00 32.73 20 LYS C O 1
ATOM 2315 N N . GLU C 2 21 ? 67.021 -66.537 22.226 1.00 34.53 21 GLU C N 1
ATOM 2316 C CA . GLU C 2 21 ? 68.066 -67.094 23.077 1.00 38.11 21 GLU C CA 1
ATOM 2317 C C . GLU C 2 21 ? 67.935 -68.606 23.193 1.00 36.52 21 GLU C C 1
ATOM 2318 O O . GLU C 2 21 ? 68.940 -69.318 23.211 1.00 32.75 21 GLU C O 1
ATOM 2324 N N . PHE C 2 22 ? 66.703 -69.112 23.269 1.00 32.93 22 PHE C N 1
ATOM 2325 C CA . PHE C 2 22 ? 66.484 -70.556 23.313 1.00 35.04 22 PHE C CA 1
ATOM 2326 C C . PHE C 2 22 ? 67.016 -71.229 22.052 1.00 35.72 22 PHE C C 1
ATOM 2327 O O . PHE C 2 22 ? 67.746 -72.229 22.122 1.00 43.81 22 PHE C O 1
ATOM 2335 N N . LEU C 2 23 ? 66.667 -70.682 20.885 1.00 30.25 23 LEU C N 1
ATOM 2336 C CA . LEU C 2 23 ? 67.089 -71.282 19.624 1.00 42.13 23 LEU C CA 1
ATOM 2337 C C . LEU C 2 23 ? 68.605 -71.263 19.479 1.00 50.46 23 LEU C C 1
ATOM 2338 O O . LEU C 2 23 ? 69.205 -72.261 19.060 1.00 51.87 23 LEU C O 1
ATOM 2343 N N . SER C 2 24 ? 69.245 -70.140 19.824 1.00 49.13 24 SER C N 1
ATOM 2344 C CA . SER C 2 24 ? 70.702 -70.084 19.715 1.00 47.05 24 SER C CA 1
ATOM 2345 C C . SER C 2 24 ? 71.387 -70.937 20.781 1.00 41.94 24 SER C C 1
ATOM 2346 O O . SER C 2 24 ? 72.445 -71.518 20.521 1.00 38.77 24 SER C O 1
ATOM 2349 N N . GLU C 2 25 ? 70.800 -71.034 21.975 1.00 46.41 25 GLU C N 1
ATOM 2350 C CA . GLU C 2 25 ? 71.326 -71.901 23.021 1.00 41.19 25 GLU C CA 1
ATOM 2351 C C . GLU C 2 25 ? 71.249 -73.363 22.615 1.00 38.76 25 GLU C C 1
ATOM 2352 O O . GLU C 2 25 ? 72.080 -74.173 23.040 1.00 46.83 25 GLU C O 1
ATOM 2358 N N . ASN C 2 26 ? 70.269 -73.718 21.785 1.00 40.10 26 ASN C N 1
ATOM 2359 C CA . ASN C 2 26 ? 70.170 -75.065 21.242 1.00 45.68 26 ASN C CA 1
ATOM 2360 C C . ASN C 2 26 ? 70.752 -75.170 19.835 1.00 50.12 26 ASN C C 1
ATOM 2361 O O . ASN C 2 26 ? 70.469 -76.141 19.126 1.00 45.54 26 ASN C O 1
ATOM 2366 N N . ASN C 2 27 ? 71.556 -74.185 19.423 1.00 48.42 27 ASN C N 1
ATOM 2367 C CA . ASN C 2 27 ? 72.301 -74.227 18.162 1.00 55.01 27 ASN C CA 1
ATOM 2368 C C . ASN C 2 27 ? 71.377 -74.464 16.967 1.00 52.51 27 ASN C C 1
ATOM 2369 O O . ASN C 2 27 ? 71.597 -75.360 16.149 1.00 68.52 27 ASN C O 1
ATOM 2374 N N . VAL C 2 28 ? 70.337 -73.645 16.866 1.00 39.26 28 VAL C N 1
ATOM 2375 C CA . VAL C 2 28 ? 69.349 -73.752 15.799 1.00 37.09 28 VAL C CA 1
ATOM 2376 C C . VAL C 2 28 ? 69.486 -72.523 14.911 1.00 49.40 28 VAL C C 1
ATOM 2377 O O . VAL C 2 28 ? 69.175 -71.402 15.330 1.00 60.39 28 VAL C O 1
ATOM 2381 N N . GLU C 2 29 ? 69.962 -72.732 13.686 1.00 45.75 29 GLU C N 1
ATOM 2382 C CA . GLU C 2 29 ? 69.989 -71.664 12.696 1.00 64.57 29 GLU C CA 1
ATOM 2383 C C . GLU C 2 29 ? 68.567 -71.230 12.367 1.00 57.04 29 GLU C C 1
ATOM 2384 O O . GLU C 2 29 ? 67.706 -72.063 12.071 1.00 54.63 29 GLU C O 1
ATOM 2390 N N . PHE C 2 30 ? 68.312 -69.924 12.430 1.00 42.12 30 PHE C N 1
ATOM 2391 C CA . PHE C 2 30 ? 66.974 -69.424 12.154 1.00 40.35 30 PHE C CA 1
ATOM 2392 C C . PHE C 2 30 ? 67.051 -68.056 11.493 1.00 37.62 30 PHE C C 1
ATOM 2393 O O . PHE C 2 30 ? 68.025 -67.317 11.663 1.00 47.49 30 PHE C O 1
ATOM 2401 N N . THR C 2 31 ? 66.004 -67.731 10.741 1.00 34.95 31 THR C N 1
ATOM 2402 C CA . THR C 2 31 ? 65.833 -66.422 10.131 1.00 34.49 31 THR C CA 1
ATOM 2403 C C . THR C 2 31 ? 64.953 -65.557 11.025 1.00 42.47 31 THR C C 1
ATOM 2404 O O . THR C 2 31 ? 63.917 -66.012 11.519 1.00 68.49 31 THR C O 1
ATOM 2408 N N . GLU C 2 32 ? 65.370 -64.313 11.234 1.00 31.74 32 GLU C N 1
ATOM 2409 C CA . GLU C 2 32 ? 64.640 -63.371 12.070 1.00 39.53 32 GLU C CA 1
ATOM 2410 C C . GLU C 2 32 ? 63.970 -62.321 11.195 1.00 46.85 32 GLU C C 1
ATOM 2411 O O . GLU C 2 32 ? 64.615 -61.726 10.325 1.00 58.22 32 GLU C O 1
ATOM 2417 N N . LYS C 2 33 ? 62.679 -62.101 11.430 1.00 33.19 33 LYS C N 1
ATOM 2418 C CA . LYS C 2 33 ? 61.893 -61.076 10.749 1.00 34.53 33 LYS C CA 1
ATOM 2419 C C . LYS C 2 33 ? 61.292 -60.180 11.829 1.00 43.99 33 LYS C C 1
ATOM 2420 O O . LYS C 2 33 ? 60.207 -60.457 12.348 1.00 38.95 33 LYS C O 1
ATOM 2426 N N . ASN C 2 34 ? 62.005 -59.109 12.172 1.00 56.32 34 ASN C N 1
ATOM 2427 C CA . ASN C 2 34 ? 61.566 -58.184 13.216 1.00 45.60 34 ASN C CA 1
ATOM 2428 C C . ASN C 2 34 ? 60.466 -57.299 12.644 1.00 42.45 34 ASN C C 1
ATOM 2429 O O . ASN C 2 34 ? 60.733 -56.360 11.890 1.00 51.12 34 ASN C O 1
ATOM 2434 N N . ILE C 2 35 ? 59.218 -57.592 13.019 1.00 33.04 35 ILE C N 1
ATOM 2435 C CA . ILE C 2 35 ? 58.063 -56.924 12.428 1.00 29.19 35 ILE C CA 1
ATOM 2436 C C . ILE C 2 35 ? 57.934 -55.464 12.835 1.00 28.53 35 ILE C C 1
ATOM 2437 O O . ILE C 2 35 ? 57.100 -54.748 12.271 1.00 29.42 35 ILE C O 1
ATOM 2442 N N . GLN C 2 36 ? 58.731 -54.998 13.796 1.00 27.14 36 GLN C N 1
ATOM 2443 C CA . GLN C 2 36 ? 58.687 -53.597 14.192 1.00 28.19 36 GLN C CA 1
ATOM 2444 C C . GLN C 2 36 ? 59.569 -52.707 13.330 1.00 38.37 36 GLN C C 1
ATOM 2445 O O . GLN C 2 36 ? 59.414 -51.481 13.368 1.00 40.66 36 GLN C O 1
ATOM 2451 N N . THR C 2 37 ? 60.486 -53.290 12.561 1.00 37.89 37 THR C N 1
ATOM 2452 C CA . THR C 2 37 ? 61.338 -52.532 11.655 1.00 43.24 37 THR C CA 1
ATOM 2453 C C . THR C 2 37 ? 61.303 -53.032 10.219 1.00 64.31 37 THR C C 1
ATOM 2454 O O . THR C 2 37 ? 61.705 -52.284 9.319 1.00 79.21 37 THR C O 1
ATOM 2458 N N . ASP C 2 38 ? 60.835 -54.252 9.971 1.00 56.19 38 ASP C N 1
ATOM 2459 C CA . ASP C 2 38 ? 60.719 -54.825 8.632 1.00 43.87 38 ASP C CA 1
ATOM 2460 C C . ASP C 2 38 ? 59.236 -54.808 8.264 1.00 55.09 38 ASP C C 1
ATOM 2461 O O . ASP C 2 38 ? 58.484 -55.717 8.618 1.00 61.93 38 ASP C O 1
ATOM 2466 N N . ALA C 2 39 ? 58.822 -53.758 7.548 1.00 55.76 39 ALA C N 1
ATOM 2467 C CA . ALA C 2 39 ? 57.406 -53.585 7.232 1.00 56.31 39 ALA C CA 1
ATOM 2468 C C . ALA C 2 39 ? 56.885 -54.715 6.353 1.00 50.87 39 ALA C C 1
ATOM 2469 O O . ALA C 2 39 ? 55.738 -55.155 6.507 1.00 53.73 39 ALA C O 1
ATOM 2471 N N . ALA C 2 40 ? 57.711 -55.192 5.419 1.00 37.76 40 ALA C N 1
ATOM 2472 C CA . ALA C 2 40 ? 57.319 -56.331 4.595 1.00 51.90 40 ALA C CA 1
ATOM 2473 C C . ALA C 2 40 ? 57.021 -57.548 5.461 1.00 52.60 40 ALA C C 1
ATOM 2474 O O . ALA C 2 40 ? 55.998 -58.220 5.280 1.00 55.47 40 ALA C O 1
ATOM 2476 N N . ALA C 2 41 ? 57.905 -57.835 6.420 1.00 60.96 41 ALA C N 1
ATOM 2477 C CA . ALA C 2 41 ? 57.695 -58.967 7.315 1.00 61.09 41 ALA C CA 1
ATOM 2478 C C . ALA C 2 41 ? 56.419 -58.801 8.128 1.00 53.38 41 ALA C C 1
ATOM 2479 O O . ALA C 2 41 ? 55.657 -59.761 8.306 1.00 35.68 41 ALA C O 1
ATOM 2481 N N . ARG C 2 42 ? 56.156 -57.587 8.619 1.00 48.90 42 ARG C N 1
ATOM 2482 C CA . ARG C 2 42 ? 54.987 -57.397 9.468 1.00 55.53 42 ARG C CA 1
ATOM 2483 C C . ARG C 2 42 ? 53.694 -57.512 8.673 1.00 57.09 42 ARG C C 1
ATOM 2484 O O . ARG C 2 42 ? 52.718 -58.071 9.170 1.00 53.44 42 ARG C O 1
ATOM 2492 N N . LYS C 2 43 ? 53.657 -57.003 7.438 1.00 63.70 43 LYS C N 1
ATOM 2493 C CA . LYS C 2 43 ? 52.431 -57.150 6.653 1.00 65.58 43 LYS C CA 1
ATOM 2494 C C . LYS C 2 43 ? 52.240 -58.588 6.177 1.00 54.81 43 LYS C C 1
ATOM 2495 O O . LYS C 2 43 ? 51.095 -59.071 6.090 1.00 57.90 43 LYS C O 1
ATOM 2501 N N . GLU C 2 44 ? 53.344 -59.288 5.887 1.00 39.88 44 GLU C N 1
ATOM 2502 C CA . GLU C 2 44 ? 53.275 -60.711 5.580 1.00 53.85 44 GLU C CA 1
ATOM 2503 C C . GLU C 2 44 ? 52.674 -61.488 6.743 1.00 55.93 44 GLU C C 1
ATOM 2504 O O . GLU C 2 44 ? 51.797 -62.337 6.553 1.00 51.30 44 GLU C O 1
ATOM 2510 N N . LEU C 2 45 ? 53.132 -61.200 7.964 1.00 57.52 45 LEU C N 1
ATOM 2511 C CA . LEU C 2 45 ? 52.527 -61.808 9.145 1.00 51.30 45 LEU C CA 1
ATOM 2512 C C . LEU C 2 45 ? 51.099 -61.319 9.361 1.00 61.31 45 LEU C C 1
ATOM 2513 O O . LEU C 2 45 ? 50.260 -62.061 9.883 1.00 58.91 45 LEU C O 1
ATOM 2518 N N . MET C 2 46 ? 50.808 -60.079 8.963 1.00 62.86 46 MET C N 1
ATOM 2519 C CA . MET C 2 46 ? 49.507 -59.478 9.224 1.00 56.96 46 MET C CA 1
ATOM 2520 C C . MET C 2 46 ? 48.411 -60.200 8.463 1.00 73.39 46 MET C C 1
ATOM 2521 O O . MET C 2 46 ? 47.411 -60.630 9.053 1.00 76.81 46 MET C O 1
ATOM 2526 N N . LYS C 2 47 ? 48.579 -60.350 7.150 1.00 77.77 47 LYS C N 1
ATOM 2527 C CA . LYS C 2 47 ? 47.605 -61.123 6.390 1.00 81.45 47 LYS C CA 1
ATOM 2528 C C . LYS C 2 47 ? 47.940 -62.611 6.354 1.00 77.93 47 LYS C C 1
ATOM 2529 O O . LYS C 2 47 ? 47.698 -63.283 5.342 1.00 81.35 47 LYS C O 1
ATOM 2535 N N . LYS C 2 48 ? 48.506 -63.140 7.436 1.00 69.60 48 LYS C N 1
ATOM 2536 C CA . LYS C 2 48 ? 48.538 -64.575 7.670 1.00 61.39 48 LYS C CA 1
ATOM 2537 C C . LYS C 2 48 ? 47.494 -65.013 8.685 1.00 69.06 48 LYS C C 1
ATOM 2538 O O . LYS C 2 48 ? 47.363 -66.215 8.939 1.00 70.76 48 LYS C O 1
ATOM 2544 N N . GLY C 2 49 ? 46.752 -64.069 9.268 1.00 58.19 49 GLY C N 1
ATOM 2545 C CA . GLY C 2 49 ? 45.779 -64.338 10.297 1.00 62.36 49 GLY C CA 1
ATOM 2546 C C . GLY C 2 49 ? 46.291 -64.103 11.702 1.00 76.74 49 GLY C C 1
ATOM 2547 O O . GLY C 2 49 ? 45.494 -63.821 12.605 1.00 79.50 49 GLY C O 1
ATOM 2548 N N . ILE C 2 50 ? 47.597 -64.196 11.900 1.00 82.23 50 ILE C N 1
ATOM 2549 C CA . ILE C 2 50 ? 48.188 -64.075 13.226 1.00 58.11 50 ILE C CA 1
ATOM 2550 C C . ILE C 2 50 ? 48.283 -62.608 13.622 1.00 67.11 50 ILE C C 1
ATOM 2551 O O . ILE C 2 50 ? 48.351 -61.710 12.777 1.00 84.73 50 ILE C O 1
ATOM 2556 N N . MET C 2 51 ? 48.263 -62.365 14.938 1.00 71.18 51 MET C N 1
ATOM 2557 C CA . MET C 2 51 ? 48.758 -61.129 15.549 1.00 89.94 51 MET C CA 1
ATOM 2558 C C . MET C 2 51 ? 49.153 -61.514 16.976 1.00 77.62 51 MET C C 1
ATOM 2559 O O . MET C 2 51 ? 48.446 -61.261 17.952 1.00 73.92 51 MET C O 1
ATOM 2564 N N . ALA C 2 52 ? 50.314 -62.153 17.088 1.00 48.88 52 ALA C N 1
ATOM 2565 C CA . ALA C 2 52 ? 50.677 -62.841 18.317 1.00 44.89 52 ALA C CA 1
ATOM 2566 C C . ALA C 2 52 ? 52.021 -62.392 18.858 1.00 69.09 52 ALA C C 1
ATOM 2567 O O . ALA C 2 52 ? 52.111 -62.041 20.034 1.00 94.27 52 ALA C O 1
ATOM 2569 N N . VAL C 2 53 ? 53.050 -62.423 18.013 1.00 29.96 53 VAL C N 1
ATOM 2570 C CA . VAL C 2 53 ? 54.439 -62.041 18.305 1.00 42.37 53 VAL C CA 1
ATOM 2571 C C . VAL C 2 53 ? 54.957 -62.568 19.650 1.00 41.75 53 VAL C C 1
ATOM 2572 O O . VAL C 2 53 ? 54.475 -62.167 20.718 1.00 52.25 53 VAL C O 1
ATOM 2576 N N . PRO C 2 54 ? 55.963 -63.464 19.658 1.00 43.74 54 PRO C N 1
ATOM 2577 C CA . PRO C 2 54 ? 56.721 -63.987 18.513 1.00 47.77 54 PRO C CA 1
ATOM 2578 C C . PRO C 2 54 ? 56.088 -65.219 17.860 1.00 46.49 54 PRO C C 1
ATOM 2579 O O . PRO C 2 54 ? 55.406 -65.997 18.532 1.00 41.21 54 PRO C O 1
ATOM 2583 N N . VAL C 2 55 ? 56.328 -65.406 16.564 1.00 51.47 55 VAL C N 1
ATOM 2584 C CA . VAL C 2 55 ? 55.828 -66.562 15.824 1.00 36.89 55 VAL C CA 1
ATOM 2585 C C . VAL C 2 55 ? 57.020 -67.378 15.342 1.00 36.97 55 VAL C C 1
ATOM 2586 O O . VAL C 2 55 ? 57.973 -66.824 14.786 1.00 34.71 55 VAL C O 1
ATOM 2590 N N . ILE C 2 56 ? 56.970 -68.689 15.551 1.00 41.45 56 ILE C N 1
ATOM 2591 C CA . ILE C 2 56 ? 58.052 -69.583 15.1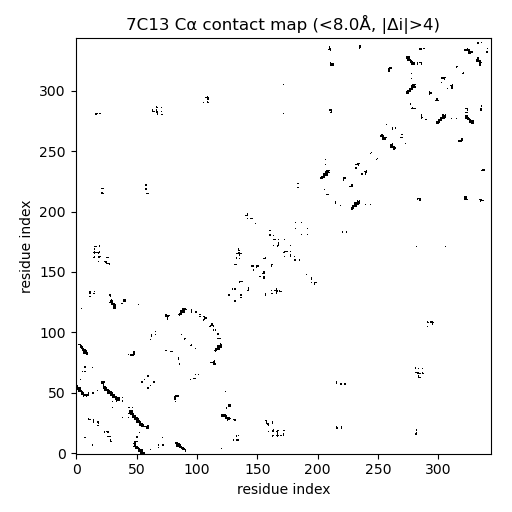50 1.00 39.31 56 ILE C CA 1
ATOM 2592 C C . ILE C 2 56 ? 57.501 -70.498 14.065 1.00 50.70 56 ILE C C 1
ATOM 2593 O O . ILE C 2 56 ? 56.796 -71.473 14.353 1.00 53.35 56 ILE C O 1
ATOM 2598 N N . GLN C 2 57 ? 57.817 -70.182 12.811 1.00 41.02 57 GLN C N 1
ATOM 2599 C CA . GLN C 2 57 ? 57.399 -70.978 11.665 1.00 38.29 57 GLN C CA 1
ATOM 2600 C C . GLN C 2 57 ? 58.461 -72.037 11.399 1.00 47.46 57 GLN C C 1
ATOM 2601 O O . GLN C 2 57 ? 59.567 -71.719 10.947 1.00 49.36 57 GLN C O 1
ATOM 2607 N N . ILE C 2 58 ? 58.132 -73.293 11.691 1.00 52.17 58 ILE C N 1
ATOM 2608 C CA . ILE C 2 58 ? 59.024 -74.406 11.389 1.00 60.02 58 ILE C CA 1
ATOM 2609 C C . ILE C 2 58 ? 58.552 -75.055 10.093 1.00 74.46 58 ILE C C 1
ATOM 2610 O O . ILE C 2 58 ? 57.789 -76.027 10.111 1.00 91.58 58 ILE C O 1
ATOM 2615 N N . ASP C 2 59 ? 58.982 -74.477 8.966 1.00 81.49 59 ASP C N 1
ATOM 2616 C CA . ASP C 2 59 ? 58.741 -74.900 7.583 1.00 98.81 59 ASP C CA 1
ATOM 2617 C C . ASP C 2 59 ? 57.270 -75.065 7.195 1.00 109.21 59 ASP C C 1
ATOM 2618 O O . ASP C 2 59 ? 56.883 -74.666 6.092 1.00 116.96 59 ASP C O 1
ATOM 2623 N N . GLU C 2 60 ? 56.441 -75.646 8.061 1.00 109.16 60 GLU C N 1
ATOM 2624 C CA . GLU C 2 60 ? 55.017 -75.756 7.757 1.00 100.08 60 GLU C CA 1
ATOM 2625 C C . GLU C 2 60 ? 54.189 -75.607 9.026 1.00 86.45 60 GLU C C 1
ATOM 2626 O O . GLU C 2 60 ? 53.059 -75.110 8.988 1.00 68.21 60 GLU C O 1
ATOM 2632 N N . GLU C 2 61 ? 54.747 -76.040 10.151 1.00 73.96 61 GLU C N 1
ATOM 2633 C CA . GLU C 2 61 ? 54.101 -75.863 11.439 1.00 66.87 61 GLU C CA 1
ATOM 2634 C C . GLU C 2 61 ? 54.297 -74.433 11.933 1.00 66.77 61 GLU C C 1
ATOM 2635 O O . GLU C 2 61 ? 55.187 -73.706 11.483 1.00 60.86 61 GLU C O 1
ATOM 2641 N N . VAL C 2 62 ? 53.440 -74.029 12.869 1.00 58.08 62 VAL C N 1
ATOM 2642 C CA . VAL C 2 62 ? 53.468 -72.687 13.436 1.00 48.72 62 VAL C CA 1
ATOM 2643 C C . VAL C 2 62 ? 53.371 -72.806 14.949 1.00 43.54 62 VAL C C 1
ATOM 2644 O O . VAL C 2 62 ? 52.402 -73.372 15.469 1.00 66.03 62 VAL C O 1
ATOM 2648 N N . VAL C 2 63 ? 54.370 -72.279 15.652 1.00 45.29 63 VAL C N 1
ATOM 2649 C CA . VAL C 2 63 ? 54.343 -72.158 17.104 1.00 43.67 63 VAL C CA 1
ATOM 2650 C C . VAL C 2 63 ? 54.159 -70.688 17.447 1.00 41.51 63 VAL C C 1
ATOM 2651 O O . VAL C 2 63 ? 54.939 -69.836 17.003 1.00 64.62 63 VAL C O 1
ATOM 2655 N N . VAL C 2 64 ? 53.126 -70.390 18.226 1.00 34.81 64 VAL C N 1
ATOM 2656 C CA . VAL C 2 64 ? 52.787 -69.027 18.616 1.00 35.69 64 VAL C CA 1
ATOM 2657 C C . VAL C 2 64 ? 53.204 -68.837 20.068 1.00 45.43 64 VAL C C 1
ATOM 2658 O O . VAL C 2 64 ? 52.685 -69.512 20.966 1.00 33.11 64 VAL C O 1
ATOM 2662 N N . GLY C 2 65 ? 54.145 -67.924 20.297 1.00 49.35 65 GLY C N 1
ATOM 2663 C CA . GLY C 2 65 ? 54.681 -67.708 21.625 1.00 37.44 65 GLY C CA 1
ATOM 2664 C C . GLY C 2 65 ? 55.795 -68.677 21.960 1.00 36.88 65 GLY C C 1
ATOM 2665 O O . GLY C 2 65 ? 56.153 -69.572 21.190 1.00 37.60 65 GLY C O 1
ATOM 2666 N N . PHE C 2 66 ? 56.356 -68.492 23.155 1.00 29.69 66 PHE C N 1
ATOM 2667 C CA . PHE C 2 66 ? 57.482 -69.309 23.606 1.00 45.00 66 PHE C CA 1
ATOM 2668 C C . PHE C 2 66 ? 56.966 -70.553 24.332 1.00 56.91 66 PHE C C 1
ATOM 2669 O O . PHE C 2 66 ? 57.099 -70.718 25.546 1.00 52.86 66 PHE C O 1
ATOM 2677 N N . ASP C 2 67 ? 56.358 -71.441 23.548 1.00 64.44 67 ASP C N 1
ATOM 2678 C CA . ASP C 2 67 ? 55.983 -72.768 24.034 1.00 59.46 67 ASP C CA 1
ATOM 2679 C C . ASP C 2 67 ? 57.234 -73.633 23.967 1.00 64.00 67 ASP C C 1
ATOM 2680 O O . ASP C 2 67 ? 57.567 -74.207 22.929 1.00 77.26 67 ASP C O 1
ATOM 2685 N N . ARG C 2 68 ? 57.942 -73.715 25.095 1.00 49.41 68 ARG C N 1
ATOM 2686 C CA . ARG C 2 68 ? 59.235 -74.391 25.117 1.00 43.31 68 ARG C CA 1
ATOM 2687 C C . ARG C 2 68 ? 59.096 -75.868 24.766 1.00 64.58 68 ARG C C 1
ATOM 2688 O O . ARG C 2 68 ? 59.844 -76.392 23.932 1.00 73.16 68 ARG C O 1
ATOM 2696 N N . ASP C 2 69 ? 58.135 -76.554 25.389 1.00 59.88 69 ASP C N 1
ATOM 2697 C CA . ASP C 2 69 ? 57.986 -77.989 25.164 1.00 61.47 69 ASP C CA 1
ATOM 2698 C C . ASP C 2 69 ? 57.577 -78.291 23.728 1.00 60.03 69 ASP C C 1
ATOM 2699 O O . ASP C 2 69 ? 58.007 -79.298 23.153 1.00 60.16 69 ASP C O 1
ATOM 2704 N N . LYS C 2 70 ? 56.749 -77.432 23.130 1.00 60.53 70 LYS C N 1
ATOM 2705 C CA . LYS C 2 70 ? 56.324 -77.664 21.753 1.00 52.22 70 LYS C CA 1
ATOM 2706 C C . LYS C 2 70 ? 57.473 -77.445 20.777 1.00 58.31 70 LYS C C 1
ATOM 2707 O O . LYS C 2 70 ? 57.648 -78.223 19.833 1.00 69.52 70 LYS C O 1
ATOM 2713 N N . ILE C 2 71 ? 58.265 -76.391 20.988 1.00 65.45 71 ILE C N 1
ATOM 2714 C CA . ILE C 2 71 ? 59.416 -76.146 20.125 1.00 52.71 71 ILE C CA 1
ATOM 2715 C C . ILE C 2 71 ? 60.444 -77.261 20.280 1.00 59.17 71 ILE C C 1
ATOM 2716 O O . ILE C 2 71 ? 61.092 -77.667 19.307 1.00 64.34 71 ILE C O 1
ATOM 2721 N N . GLU C 2 72 ? 60.593 -77.790 21.500 1.00 57.54 72 GLU C N 1
ATOM 2722 C CA . GLU C 2 72 ? 61.516 -78.899 21.728 1.00 53.78 72 GLU C CA 1
ATOM 2723 C C . GLU C 2 72 ? 61.145 -80.123 20.903 1.00 68.28 72 GLU C C 1
ATOM 2724 O O . GLU C 2 72 ? 62.028 -80.876 20.478 1.00 77.85 72 GLU C O 1
ATOM 2730 N N . GLU C 2 73 ? 59.852 -80.336 20.660 1.00 69.91 73 GLU C N 1
ATOM 2731 C CA . GLU C 2 73 ? 59.342 -81.479 19.904 1.00 65.02 73 GLU C CA 1
ATOM 2732 C C . GLU C 2 73 ? 59.803 -81.495 18.449 1.00 74.82 73 GLU C C 1
ATOM 2733 O O . GLU C 2 73 ? 59.309 -82.335 17.686 1.00 94.09 73 GLU C O 1
ATOM 2739 N N . LEU C 2 74 ? 60.712 -80.616 18.038 1.00 77.61 74 LEU C N 1
ATOM 2740 C CA . LEU C 2 74 ? 61.195 -80.587 16.664 1.00 68.16 74 LEU C CA 1
ATOM 2741 C C . LEU C 2 74 ? 62.711 -80.421 16.626 1.00 51.74 74 LEU C C 1
ATOM 2742 O O . LEU C 2 74 ? 63.445 -81.162 17.281 1.00 45.17 74 LEU C O 1
#

Organism: Alkaliphilus oremlandii (strain OhILAs) (NCBI:txid350688)

InterPro domains:
  IPR002569 Peptide methionine sulphoxide reductase MsrA domain [MF_01401] (7-155)
  IPR002569 Peptide methionine sulphoxide reductase MsrA domain [PF01625] (10-151)
  IPR002569 Peptide methionine sulphoxide reductase MsrA domain [TIGR00401] (9-146)
  IPR036509 Peptide methionine sulphoxide reductase MsrA superfamily [G3DSA:3.30.1060.10] (1-209)
  IPR036509 Peptide methionine sulphoxide reductase MsrA superfamily [SSF55068] (4-147)
  IPR049006 Selenoprotein methionine sulfoxide reductase A, helical domain [PF20939] (162-206)